Protein AF-A0A9E2MLN5-F1 (afdb_monomer)

Nearest PDB structures (foldseek):
  7xcn-assembly1_D  TM=9.519E-01  e=4.012E-27  Methanosarcina barkeri MS
  7xcl-assembly1_F  TM=9.484E-01  e=4.520E-27  Methanosarcina barkeri MS
  7xcm-assembly1_C  TM=9.491E-01  e=8.638E-25  Methanosarcina barkeri MS
  2qne-assembly1_B  TM=9.546E-01  e=1.194E-23  Desulfitobacterium hafniense Y51
  4yyc-assembly1_A-2  TM=9.464E-01  e=1.015E-20  Sinorhizobium meliloti 1021

Radius of gyration: 19.26 Å; Cα contacts (8 Å, |Δi|>4): 620; chains: 1; bounding box: 56×48×47 Å

Solvent-accessible surface area (backbone atoms only — not comparable to full-atom values): 15613 Å² total; per-residue (Å²): 134,83,90,78,84,74,83,69,52,73,68,54,52,49,49,37,52,53,50,11,40,42,36,29,52,53,89,27,31,35,41,64,26,63,69,57,47,47,50,42,39,76,69,67,27,52,71,42,76,92,77,30,31,37,27,41,49,57,71,52,41,50,59,26,55,72,36,48,51,77,60,54,59,31,11,26,75,88,69,47,80,62,40,60,54,39,90,93,58,83,83,37,53,58,65,68,58,36,54,56,38,74,39,87,88,76,72,42,79,42,74,22,36,62,72,53,42,55,49,52,44,47,52,43,63,72,35,86,76,33,48,29,38,38,42,33,42,37,39,68,88,48,62,76,95,48,39,67,55,51,40,49,51,50,46,66,72,65,36,55,53,20,34,46,38,74,54,87,37,71,83,46,43,61,59,46,53,51,53,50,10,63,74,52,74,30,60,68,45,21,39,77,47,20,41,45,36,32,38,36,45,54,46,63,68,49,26,32,42,47,43,34,43,48,46,39,34,52,28,19,65,53,35,31,33,37,26,32,37,30,53,28,29,21,66,76,37,28,46,66,46,65,68,52,21,50,20,50,36,48,29,44,41,48,52,51,49,24,52,19,22,65,55,25,68,54,28,46,62,42,92,51,61,64,45,29,38,52,37,88,86,78,75,41,73,48,73,84,36,68,68,14,53,57,53,59,55,70,116

Foldseek 3Di:
DDDADDPDDPVLLVVLLVLLLVVCQPPRFAEAAPVLVVLQVVLPWDADPVRNGTRHHPVLLVVLVVLADQKDFAAFLVLHGQAIDHDPGDADEAAEAAQWDQDPVVRDIDGDAPVNLLVRLQVLQPDPRHSEYELHYFHPPDPPLCRQVVSLVSNLVRHRHAYEYEQDFPSVLVVSLVVQQVSLVHLVSCLVHPSYEYEQEADAQRYQDNRSLVSLLVCLVSLHEYEYAYAAADPPRFPVDLSRSLSSLSSRQSSSSSSNSSSPGNRHYHSHYQYFYAPPVPRDTPSPDPSSVVSRSSD

Mean predicted aligned error: 3.33 Å

Sequence (299 aa):
MQPQLKLLTPEIITRIIDEAFQLLAKPGIKVQLKEARELLADAGAQVDESREIVYIPEDIARRALDTVPRDFYLYDKNGKPTVHYGGDSVHFNPGSSGVNILDPDTLQHRPATTPDLVKVIKIADSLPQYDAQSTAVVCSEIPKEIGDLYRLYLVLLYSNKPVVTGAFSTRTTGPMIDMLAIFAGGREALAKKPTAVFDVCPSPPLIWSHFGSQSLIDLARAAIPAEIVSMPLAGVAAPVTLLGSVVQHAAECISGMTIHQLAKAGSPIVWGGAPAIMDMRQGTTPMGAIETAMIDATY

Structure (mmCIF, N/CA/C/O backbone):
data_AF-A0A9E2MLN5-F1
#
_entry.id   AF-A0A9E2MLN5-F1
#
loop_
_atom_site.group_PDB
_atom_site.id
_atom_site.type_symbol
_atom_site.label_atom_id
_atom_site.label_alt_id
_atom_site.label_comp_id
_atom_site.label_asym_id
_atom_site.label_entity_id
_atom_site.label_seq_id
_atom_site.pdbx_PDB_ins_code
_atom_site.Cartn_x
_atom_site.Cartn_y
_atom_site.Cartn_z
_atom_site.occupancy
_atom_site.B_iso_or_equiv
_atom_site.auth_seq_id
_atom_site.auth_comp_id
_atom_site.auth_asym_id
_atom_site.auth_atom_id
_atom_site.pdbx_PDB_model_num
ATOM 1 N N . MET A 1 1 ? 4.790 -27.410 9.018 1.00 66.94 1 MET A N 1
ATOM 2 C CA . MET A 1 1 ? 4.708 -26.271 9.950 1.00 66.94 1 MET A CA 1
ATOM 3 C C . MET A 1 1 ? 5.962 -25.445 9.737 1.00 66.94 1 MET A C 1
ATOM 5 O O . MET A 1 1 ? 7.043 -25.954 10.012 1.00 66.94 1 MET A O 1
ATOM 9 N N . GLN A 1 2 ? 5.839 -24.264 9.132 1.00 79.31 2 GLN A N 1
ATOM 10 C CA . GLN A 1 2 ? 6.964 -23.334 9.043 1.00 79.31 2 GLN A CA 1
ATOM 11 C C . GLN A 1 2 ? 7.145 -22.670 10.419 1.00 79.31 2 GLN A C 1
ATOM 13 O O . GLN A 1 2 ? 6.144 -22.315 11.045 1.00 79.31 2 GLN A O 1
ATOM 18 N N . PRO A 1 3 ? 8.373 -22.564 10.950 1.00 84.31 3 PRO A N 1
ATOM 19 C CA . PRO A 1 3 ? 8.603 -21.866 12.208 1.00 84.31 3 PRO A CA 1
ATOM 20 C C . PRO A 1 3 ? 8.291 -20.373 12.039 1.00 84.31 3 PRO A C 1
ATOM 22 O O . PRO A 1 3 ? 8.728 -19.759 11.071 1.00 84.31 3 PRO A O 1
ATOM 25 N N . GLN A 1 4 ? 7.557 -19.795 12.990 1.00 85.00 4 GLN A N 1
ATOM 26 C CA . GLN A 1 4 ? 7.235 -18.366 13.019 1.00 85.00 4 GLN A CA 1
ATOM 27 C C . GLN A 1 4 ? 7.997 -17.685 14.157 1.00 85.00 4 GLN A C 1
ATOM 29 O O . GLN A 1 4 ? 8.004 -18.182 15.287 1.00 85.00 4 GLN A O 1
ATOM 34 N N . LEU A 1 5 ? 8.603 -16.532 13.874 1.00 88.25 5 LEU A N 1
ATOM 35 C CA . LEU A 1 5 ? 9.109 -15.629 14.903 1.00 88.25 5 LEU A CA 1
ATOM 36 C C . LEU A 1 5 ? 7.934 -14.797 15.427 1.00 88.25 5 LEU A C 1
ATOM 38 O O . LEU A 1 5 ? 7.296 -14.090 14.658 1.00 88.25 5 LEU A O 1
ATOM 42 N N . LYS A 1 6 ? 7.645 -14.880 16.728 1.00 90.00 6 LYS A N 1
ATOM 43 C CA . LYS A 1 6 ? 6.595 -14.081 17.374 1.00 90.00 6 LYS A CA 1
ATOM 44 C C . LYS A 1 6 ? 7.213 -13.229 18.467 1.00 90.00 6 LYS A C 1
ATOM 46 O O . LYS A 1 6 ? 7.685 -13.767 19.466 1.00 90.00 6 LYS A O 1
ATOM 51 N N . LEU A 1 7 ? 7.219 -11.915 18.263 1.00 91.88 7 LEU A N 1
ATOM 52 C CA . LEU A 1 7 ? 7.707 -10.959 19.261 1.00 91.88 7 LEU A CA 1
ATOM 53 C C . LEU A 1 7 ? 6.607 -10.519 20.232 1.00 91.88 7 LEU A C 1
ATOM 55 O O . LEU A 1 7 ? 6.899 -10.150 21.367 1.00 91.88 7 LEU A O 1
ATOM 59 N N . LEU A 1 8 ? 5.347 -10.562 19.793 1.00 94.69 8 LEU A N 1
ATOM 60 C CA . LEU A 1 8 ? 4.196 -10.110 20.568 1.00 94.69 8 LEU A CA 1
ATOM 61 C C . LEU A 1 8 ? 3.429 -11.289 21.166 1.00 94.69 8 LEU A C 1
ATOM 63 O O . LEU A 1 8 ? 3.238 -12.322 20.520 1.00 94.69 8 LEU A O 1
ATOM 67 N N . THR A 1 9 ? 2.948 -11.113 22.396 1.00 95.56 9 THR A N 1
ATOM 68 C CA . THR A 1 9 ? 1.995 -12.046 23.002 1.00 95.56 9 THR A CA 1
ATOM 69 C C . THR A 1 9 ? 0.573 -11.751 22.503 1.00 95.56 9 THR A C 1
ATOM 71 O O . THR A 1 9 ? 0.295 -10.621 22.084 1.00 95.56 9 THR A O 1
ATOM 74 N N . PRO A 1 10 ? -0.358 -12.721 22.563 1.00 95.81 10 PRO A N 1
ATOM 75 C CA . PRO A 1 10 ? -1.757 -12.496 22.185 1.00 95.81 10 PRO A CA 1
ATOM 76 C C . PRO A 1 10 ? -2.421 -11.319 22.920 1.00 95.81 10 PRO A C 1
ATOM 78 O O . PRO A 1 10 ? -3.236 -10.598 22.342 1.00 95.81 10 PRO A O 1
ATOM 81 N N . GLU A 1 11 ? -2.047 -11.084 24.179 1.00 97.69 11 GLU A N 1
ATOM 82 C CA . GLU A 1 11 ? -2.563 -9.979 24.992 1.00 97.69 11 GLU A CA 1
ATOM 83 C C . GLU A 1 11 ? -2.082 -8.623 24.461 1.00 97.69 11 GLU A C 1
ATOM 85 O O . GLU A 1 11 ? -2.859 -7.670 24.407 1.00 97.69 11 GLU A O 1
ATOM 90 N N . ILE A 1 12 ? -0.818 -8.538 24.024 1.00 96.69 12 ILE A N 1
ATOM 91 C CA . ILE A 1 12 ? -0.272 -7.318 23.414 1.00 96.69 12 ILE A CA 1
ATOM 92 C C . ILE A 1 12 ? -0.938 -7.055 22.063 1.00 96.69 12 ILE A C 1
ATOM 94 O O . ILE A 1 12 ? -1.302 -5.915 21.794 1.00 96.69 12 ILE A O 1
ATOM 98 N N . ILE A 1 13 ? -1.154 -8.090 21.244 1.00 96.94 13 ILE A N 1
ATOM 99 C CA . ILE A 1 13 ? -1.860 -7.956 19.960 1.00 96.94 13 ILE A CA 1
ATOM 100 C C . ILE A 1 13 ? -3.273 -7.409 20.186 1.00 96.94 13 ILE A C 1
ATOM 102 O O . ILE A 1 13 ? -3.660 -6.432 19.554 1.00 96.94 13 ILE A O 1
ATOM 106 N N . THR A 1 14 ? -4.018 -7.991 21.130 1.00 97.75 14 THR A N 1
ATOM 107 C CA . THR A 1 14 ? -5.376 -7.531 21.470 1.00 97.75 14 THR A CA 1
ATOM 108 C C . THR A 1 14 ? -5.361 -6.061 21.877 1.00 97.75 14 THR A C 1
ATOM 110 O O . THR A 1 14 ? -6.102 -5.254 21.324 1.00 97.75 14 THR A O 1
ATOM 113 N N . ARG A 1 15 ? -4.432 -5.686 22.763 1.00 98.06 15 ARG A N 1
ATOM 114 C CA . ARG A 1 15 ? -4.275 -4.303 23.210 1.00 98.06 15 ARG A CA 1
ATOM 115 C C . ARG A 1 15 ? -3.935 -3.342 22.066 1.00 98.06 15 ARG A C 1
ATOM 117 O O . ARG A 1 15 ? -4.481 -2.247 22.033 1.00 98.06 15 ARG A O 1
ATOM 124 N N . ILE A 1 16 ? -3.052 -3.732 21.144 1.00 97.75 16 ILE A N 1
ATOM 125 C CA . ILE A 1 16 ? -2.693 -2.910 19.978 1.00 97.75 16 ILE A CA 1
ATOM 126 C C . ILE A 1 16 ? -3.928 -2.624 19.126 1.00 97.75 16 ILE A C 1
ATOM 128 O O . ILE A 1 16 ? -4.159 -1.479 18.744 1.00 97.75 16 ILE A O 1
ATOM 132 N N . ILE A 1 17 ? -4.721 -3.657 18.841 1.00 98.00 17 ILE A N 1
ATOM 133 C CA . ILE A 1 17 ? -5.925 -3.536 18.017 1.00 98.00 17 ILE A CA 1
ATOM 134 C C . ILE A 1 17 ? -6.992 -2.689 18.724 1.00 98.00 17 ILE A C 1
ATOM 136 O O . ILE A 1 17 ? -7.583 -1.811 18.097 1.00 98.00 17 ILE A O 1
ATOM 140 N N . ASP A 1 18 ? -7.195 -2.884 20.028 1.00 98.38 18 ASP A N 1
ATOM 141 C CA . ASP A 1 18 ? -8.129 -2.075 20.818 1.00 98.38 18 ASP A CA 1
ATOM 142 C C . ASP A 1 18 ? -7.705 -0.596 20.850 1.00 98.38 18 ASP A C 1
ATOM 144 O O . ASP A 1 18 ? -8.531 0.299 20.662 1.00 98.38 18 ASP A O 1
ATOM 148 N N . GLU A 1 19 ? -6.412 -0.314 21.044 1.00 98.50 19 GLU A N 1
ATOM 149 C CA . GLU A 1 19 ? -5.875 1.051 20.997 1.00 98.50 19 GLU A CA 1
ATOM 150 C C . GLU A 1 19 ? -5.970 1.654 19.582 1.00 98.50 19 GLU A C 1
ATOM 152 O O . GLU A 1 19 ? -6.256 2.844 19.441 1.00 98.50 19 GLU A O 1
ATOM 157 N N . ALA A 1 20 ? -5.818 0.850 18.524 1.00 98.50 20 ALA A N 1
ATOM 158 C CA . ALA A 1 20 ? -6.017 1.300 17.149 1.00 98.50 20 ALA A CA 1
ATOM 159 C C . ALA A 1 20 ? -7.471 1.734 16.902 1.00 98.50 20 ALA A C 1
ATOM 161 O O . ALA A 1 20 ? -7.700 2.820 16.367 1.00 98.50 20 ALA A O 1
ATOM 162 N N . PHE A 1 21 ? -8.462 0.957 17.357 1.00 98.69 21 PHE A N 1
ATOM 163 C CA . PHE A 1 21 ? -9.870 1.368 17.299 1.00 98.69 21 PHE A CA 1
ATOM 164 C C . PHE A 1 21 ? -10.147 2.618 18.139 1.00 98.69 21 PHE A C 1
ATOM 166 O O . PHE A 1 21 ? -10.904 3.492 17.709 1.00 98.69 21 PHE A O 1
ATOM 173 N N . GLN A 1 22 ? -9.492 2.764 19.295 1.00 98.50 22 GLN A N 1
ATOM 174 C CA . GLN A 1 22 ? -9.578 3.998 20.075 1.00 98.50 22 GLN A CA 1
ATOM 175 C C . GLN A 1 22 ? -9.051 5.198 19.288 1.00 98.50 22 GLN A C 1
ATOM 177 O O . GLN A 1 22 ? -9.723 6.224 19.294 1.00 98.50 22 GLN A O 1
ATOM 182 N N . LEU A 1 23 ? -7.931 5.079 18.560 1.00 98.50 23 LEU A N 1
ATOM 183 C CA . LEU A 1 23 ? -7.431 6.157 17.695 1.00 98.50 23 LEU A CA 1
ATOM 184 C C . LEU A 1 23 ? -8.430 6.525 16.592 1.00 98.50 23 LEU A C 1
ATOM 186 O O . LEU A 1 23 ? -8.626 7.713 16.328 1.00 98.50 23 LEU A O 1
ATOM 190 N N . LEU A 1 24 ? -9.094 5.533 15.990 1.00 98.69 24 LEU A N 1
ATOM 191 C CA . LEU A 1 24 ? -10.130 5.752 14.975 1.00 98.69 24 LEU A CA 1
ATOM 192 C C . LEU A 1 24 ? -11.373 6.459 15.526 1.00 98.69 24 LEU A C 1
ATOM 194 O O . LEU A 1 24 ? -11.978 7.269 14.822 1.00 98.69 24 LEU A O 1
ATOM 198 N N . ALA A 1 25 ? -11.737 6.197 16.780 1.00 98.06 25 ALA A N 1
ATOM 199 C CA . ALA A 1 25 ? -12.825 6.893 17.460 1.00 98.06 25 ALA A CA 1
ATOM 200 C C . ALA A 1 25 ? -12.395 8.271 17.994 1.00 98.06 25 ALA A C 1
ATOM 202 O O . ALA A 1 25 ? -13.200 9.202 18.035 1.00 98.06 25 ALA A O 1
ATOM 203 N N . LYS A 1 26 ? -11.136 8.411 18.432 1.00 96.50 26 LYS A N 1
ATOM 204 C CA . LYS A 1 26 ? -10.534 9.636 18.967 1.00 96.50 26 LYS A CA 1
ATOM 205 C C . LYS A 1 26 ? -8.994 9.522 18.974 1.00 96.50 26 LYS A C 1
ATOM 207 O O . LYS A 1 26 ? -8.444 8.758 19.761 1.00 96.50 26 LYS A O 1
ATOM 212 N N . PRO A 1 27 ? -8.267 10.341 18.197 1.00 97.25 27 PRO A N 1
ATOM 213 C CA . PRO A 1 27 ? -8.699 11.617 17.625 1.00 97.25 27 PRO A CA 1
ATOM 214 C C . PRO A 1 27 ? -9.485 11.519 16.311 1.00 97.25 27 PRO A C 1
ATOM 216 O O . PRO A 1 27 ? -9.920 12.560 15.825 1.00 97.25 27 PRO A O 1
ATOM 219 N N . GLY A 1 28 ? -9.677 10.321 15.757 1.00 98.38 28 GLY A N 1
ATOM 220 C CA . GLY A 1 28 ? -10.187 10.135 14.404 1.00 98.38 28 GLY A CA 1
ATOM 221 C C . GLY A 1 28 ? -9.079 10.216 13.358 1.00 98.38 28 GLY A C 1
ATOM 222 O O . GLY A 1 28 ? -7.902 10.408 13.670 1.00 98.38 28 GLY A O 1
ATOM 223 N N . ILE A 1 29 ? -9.474 10.079 12.099 1.00 98.56 29 ILE A N 1
ATOM 224 C CA . ILE A 1 29 ? -8.580 10.150 10.941 1.00 98.56 29 ILE A CA 1
ATOM 225 C C . ILE A 1 29 ? -8.940 11.357 10.083 1.00 98.56 29 ILE A C 1
ATOM 227 O O . ILE A 1 29 ? -10.110 11.727 9.978 1.00 98.56 29 ILE A O 1
ATOM 231 N N . LYS A 1 30 ? -7.957 11.969 9.426 1.00 98.75 30 LYS A N 1
ATOM 232 C CA . LYS A 1 30 ? -8.237 12.994 8.419 1.00 98.75 30 LYS A CA 1
ATOM 233 C C . LYS A 1 30 ? -8.495 12.322 7.073 1.00 98.75 30 LYS A C 1
ATOM 235 O O . LYS A 1 30 ? -7.646 11.579 6.600 1.00 98.75 30 LYS A O 1
ATOM 240 N N . VAL A 1 31 ? -9.614 12.619 6.422 1.00 98.75 31 VAL A N 1
ATOM 241 C CA . VAL A 1 31 ? -9.975 12.073 5.103 1.00 98.75 31 VAL A CA 1
ATOM 242 C C . VAL A 1 31 ? -10.265 13.236 4.171 1.00 98.75 31 VAL A C 1
ATOM 244 O O . VAL A 1 31 ? -11.299 13.880 4.291 1.00 98.75 31 VAL A O 1
ATOM 247 N N . GLN A 1 32 ? -9.356 13.535 3.245 1.00 98.50 32 GLN A N 1
ATOM 248 C CA . GLN A 1 32 ? -9.454 14.728 2.390 1.00 98.50 32 GLN A CA 1
ATOM 249 C C . GLN A 1 32 ? -10.470 14.579 1.246 1.00 98.50 32 GLN A C 1
ATOM 251 O O . GLN A 1 32 ? -10.996 15.574 0.751 1.00 98.50 32 GLN A O 1
ATOM 256 N N . LEU A 1 33 ? -10.759 13.350 0.811 1.00 98.44 33 LEU A N 1
ATOM 257 C CA . LEU A 1 33 ? -11.736 13.107 -0.248 1.00 98.44 33 LEU A CA 1
ATOM 258 C C . LEU A 1 33 ? -13.161 13.123 0.315 1.00 98.44 33 LEU A C 1
ATOM 260 O O . LEU A 1 33 ? -13.496 12.307 1.171 1.00 98.44 33 LEU A O 1
ATOM 264 N N . LYS A 1 34 ? -14.017 13.997 -0.225 1.00 98.56 34 LYS A N 1
ATOM 265 C CA . LYS A 1 34 ? -15.423 14.110 0.190 1.00 98.56 34 LYS A CA 1
ATOM 266 C C . LYS A 1 34 ? -16.197 12.800 0.026 1.00 98.56 34 LYS A C 1
ATOM 268 O O . LYS A 1 34 ? -16.866 12.387 0.958 1.00 98.56 34 LYS A O 1
ATOM 273 N N . GLU A 1 35 ? -16.045 12.119 -1.108 1.00 98.56 35 GLU A N 1
ATOM 274 C CA . GLU A 1 35 ? -16.725 10.841 -1.368 1.00 98.56 35 GLU A CA 1
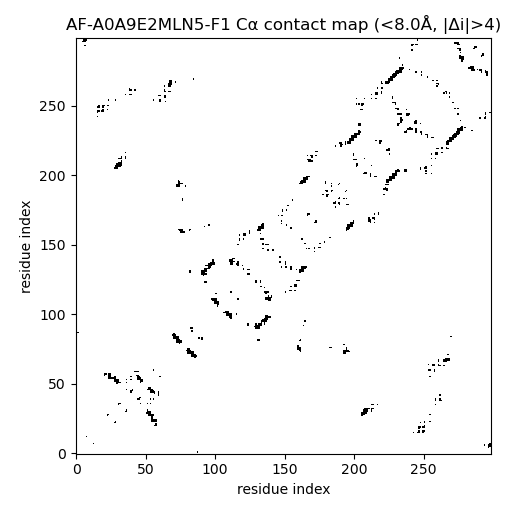ATOM 275 C C . GLU A 1 35 ? -16.379 9.772 -0.316 1.00 98.56 35 GLU A C 1
ATOM 277 O O . GLU A 1 35 ? -17.252 9.049 0.153 1.00 98.56 35 GLU A O 1
ATOM 282 N N . ALA A 1 36 ? -15.118 9.699 0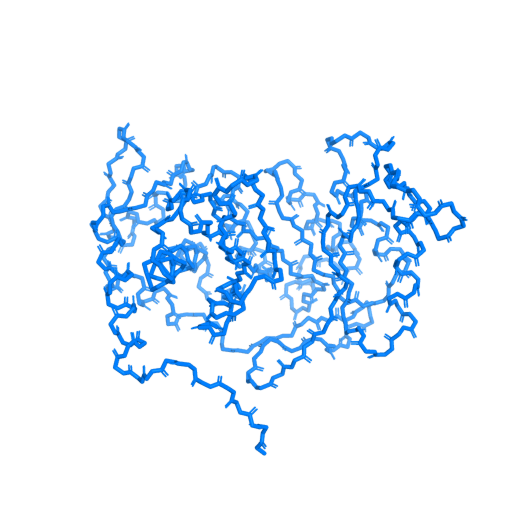.123 1.00 98.75 36 ALA A N 1
ATOM 283 C CA . ALA A 1 36 ? -14.725 8.772 1.183 1.00 98.75 36 ALA A CA 1
ATOM 284 C C . ALA A 1 36 ? -15.361 9.136 2.536 1.00 98.75 36 ALA A C 1
ATOM 286 O O . ALA A 1 36 ? -15.744 8.244 3.293 1.00 98.75 36 ALA A O 1
ATOM 287 N N . ARG A 1 37 ? -15.512 10.435 2.833 1.00 98.81 37 ARG A N 1
ATOM 288 C CA . ARG A 1 37 ? -16.244 10.896 4.023 1.00 98.81 37 ARG A CA 1
ATOM 289 C C . ARG A 1 37 ? -17.729 10.549 3.946 1.00 98.81 37 ARG A C 1
ATOM 291 O O . ARG A 1 37 ? -18.279 10.119 4.951 1.00 98.81 37 ARG A O 1
ATOM 298 N N . GLU A 1 38 ? -18.347 10.679 2.774 1.00 98.81 38 GLU A N 1
ATOM 299 C CA . GLU A 1 38 ? -19.748 10.303 2.534 1.00 98.81 38 GLU A CA 1
ATOM 300 C C . GLU A 1 38 ? -19.964 8.799 2.747 1.00 98.81 38 GLU A C 1
ATOM 302 O O . GLU A 1 38 ? -20.837 8.426 3.523 1.00 98.81 38 GLU A O 1
ATOM 307 N N . LEU A 1 39 ? -19.104 7.939 2.183 1.00 98.75 39 LEU A N 1
ATOM 308 C CA . LEU A 1 39 ? -19.161 6.486 2.412 1.00 98.75 39 LEU A CA 1
ATOM 309 C C . LEU A 1 39 ? -19.081 6.123 3.902 1.00 98.75 39 LEU A C 1
ATOM 311 O O . LEU A 1 39 ? -19.814 5.257 4.379 1.00 98.75 39 LEU A O 1
ATOM 315 N N . LEU A 1 40 ? -18.190 6.784 4.646 1.00 98.81 40 LEU A N 1
ATOM 316 C CA . LEU A 1 40 ? -18.051 6.576 6.087 1.00 98.81 40 LEU A CA 1
ATOM 317 C C . LEU A 1 40 ? -19.276 7.100 6.856 1.00 98.81 40 LEU A C 1
ATOM 319 O O . LEU A 1 40 ? -19.759 6.418 7.760 1.00 98.81 40 LEU A O 1
ATOM 323 N N . ALA A 1 41 ? -19.798 8.275 6.497 1.00 98.75 41 ALA A N 1
ATOM 324 C CA . ALA A 1 41 ? -20.989 8.861 7.112 1.00 98.75 41 ALA A CA 1
ATOM 325 C C . ALA A 1 41 ? -22.239 7.997 6.892 1.00 98.75 41 ALA A C 1
ATOM 327 O O . ALA A 1 41 ? -22.976 7.737 7.843 1.00 98.75 41 ALA A O 1
ATOM 328 N N . ASP A 1 42 ? -22.433 7.486 5.674 1.00 98.69 42 ASP A N 1
ATOM 329 C CA . ASP A 1 42 ? -23.537 6.589 5.314 1.00 98.69 42 ASP A CA 1
ATOM 330 C C . ASP A 1 42 ? -23.478 5.265 6.092 1.00 98.69 42 ASP A C 1
ATOM 332 O O . ASP A 1 42 ? -24.511 4.677 6.417 1.00 98.69 42 ASP A O 1
ATOM 336 N N . ALA A 1 43 ? -22.273 4.814 6.456 1.00 98.44 43 ALA A N 1
ATOM 337 C CA . ALA A 1 43 ? -22.071 3.662 7.331 1.00 98.44 43 ALA A CA 1
ATOM 338 C C . ALA A 1 43 ? -22.338 3.962 8.822 1.00 98.44 43 ALA A C 1
ATOM 340 O O . ALA A 1 43 ? -22.420 3.029 9.627 1.00 98.44 43 ALA A O 1
ATOM 341 N N . GLY A 1 44 ? -22.493 5.240 9.190 1.00 98.19 44 GLY A N 1
ATOM 342 C CA . GLY A 1 44 ? -22.777 5.719 10.546 1.00 98.19 44 GLY A CA 1
ATOM 343 C C . GLY A 1 44 ? -21.606 6.413 11.253 1.00 98.19 44 GLY A C 1
ATOM 344 O O . GLY A 1 44 ? -21.697 6.663 12.456 1.00 98.19 44 GLY A O 1
ATOM 345 N N . ALA A 1 45 ? -20.499 6.702 10.561 1.00 98.56 45 ALA A N 1
ATOM 346 C CA . ALA A 1 45 ? -19.371 7.420 11.149 1.00 98.56 45 ALA A CA 1
ATOM 347 C C . ALA A 1 45 ? -19.700 8.908 11.340 1.00 98.56 45 ALA A C 1
ATOM 349 O O . ALA A 1 45 ? -20.410 9.520 10.541 1.00 98.56 45 ALA A O 1
ATOM 350 N N . GLN A 1 46 ? -19.141 9.523 12.381 1.00 98.56 46 GLN A N 1
ATOM 351 C CA . GLN A 1 46 ? -19.289 10.962 12.583 1.00 98.56 46 GLN A CA 1
ATOM 352 C C . GLN A 1 46 ? -18.229 11.711 11.769 1.00 98.56 46 GLN A C 1
ATOM 354 O O . GLN A 1 46 ? -17.044 11.389 11.847 1.00 98.56 46 GLN A O 1
ATOM 359 N N . VAL A 1 47 ? -18.639 12.758 11.051 1.00 98.62 47 VAL A N 1
ATOM 360 C CA . VAL A 1 47 ? -17.739 13.585 10.237 1.00 98.62 47 VAL A CA 1
ATOM 361 C C . VAL A 1 47 ? -17.724 15.030 10.735 1.00 98.62 47 VAL A C 1
ATOM 363 O O . VAL A 1 47 ? -18.763 15.676 10.856 1.00 98.62 47 VAL A O 1
ATOM 366 N N . ASP A 1 48 ? -16.529 15.551 11.002 1.00 98.44 48 ASP A N 1
ATOM 367 C CA . ASP A 1 48 ? -16.256 16.981 11.139 1.00 98.44 48 ASP A CA 1
ATOM 368 C C . ASP A 1 48 ? -15.774 17.519 9.787 1.00 98.44 48 ASP A C 1
ATOM 370 O O . ASP A 1 48 ? -14.583 17.490 9.467 1.00 98.44 48 ASP A O 1
ATOM 374 N N . GLU A 1 49 ? -16.716 18.009 8.979 1.00 97.94 49 GLU A N 1
ATOM 375 C CA . GLU A 1 49 ? -16.434 18.530 7.634 1.00 97.94 49 GLU A CA 1
ATOM 376 C C . GLU A 1 49 ? -15.491 19.737 7.642 1.00 97.94 49 GLU A C 1
ATOM 378 O O . GLU A 1 49 ? -14.738 19.936 6.693 1.00 97.94 49 GLU A O 1
ATOM 383 N N . SER A 1 50 ? -15.484 20.535 8.715 1.00 97.81 50 SER A N 1
ATOM 384 C CA . SER A 1 50 ? -14.640 21.734 8.789 1.00 97.81 50 SER A CA 1
ATOM 385 C C . SER A 1 50 ? -13.152 21.394 8.880 1.00 97.81 50 SER A C 1
ATOM 387 O O . SER A 1 50 ? -12.303 22.132 8.378 1.00 97.81 50 SER A O 1
ATOM 389 N N . ARG A 1 51 ? -12.837 20.260 9.514 1.00 98.00 51 ARG A N 1
ATOM 390 C CA . ARG A 1 51 ? -11.469 19.759 9.707 1.00 98.00 51 ARG A CA 1
ATOM 391 C C . ARG A 1 51 ? -11.138 18.575 8.804 1.00 98.00 51 ARG A C 1
ATOM 393 O O . ARG A 1 51 ? -9.976 18.161 8.767 1.00 98.00 51 ARG A O 1
ATOM 400 N N . GLU A 1 52 ? -12.137 18.072 8.083 1.00 98.62 52 GLU A N 1
ATOM 401 C CA . GLU A 1 52 ? -12.090 16.848 7.282 1.00 98.62 52 GLU A CA 1
ATOM 402 C C . GLU A 1 52 ? -11.725 15.620 8.129 1.00 98.62 52 GLU A C 1
ATOM 404 O O . GLU A 1 52 ? -11.004 14.735 7.672 1.00 98.62 52 GLU A O 1
ATOM 409 N N . ILE A 1 53 ? -12.175 15.588 9.387 1.00 98.81 53 ILE A N 1
ATOM 410 C CA . ILE A 1 53 ? -11.898 14.489 10.318 1.00 98.81 53 ILE A CA 1
ATOM 411 C C . ILE A 1 53 ? -13.105 13.562 10.371 1.00 98.81 53 ILE A C 1
ATOM 413 O O . ILE A 1 53 ? -14.234 14.018 10.536 1.00 98.81 53 ILE A O 1
ATOM 417 N N . VAL A 1 54 ? -12.853 12.261 10.274 1.00 98.81 54 VAL A N 1
ATOM 418 C CA . VAL A 1 54 ? -13.853 11.214 10.461 1.00 98.81 54 VAL A CA 1
ATOM 419 C C . VAL A 1 54 ? -13.518 10.426 11.720 1.00 98.81 54 VAL A C 1
ATOM 421 O O . VAL A 1 54 ? -12.389 9.967 11.900 1.00 98.81 54 VAL A O 1
ATOM 424 N N . TYR A 1 55 ? -14.514 10.263 12.580 1.00 98.81 55 TYR A N 1
ATOM 425 C CA . TYR A 1 55 ? -14.457 9.409 13.758 1.00 98.81 55 TYR A CA 1
ATOM 426 C C . TYR A 1 55 ? -15.168 8.110 13.399 1.00 98.81 55 TYR A C 1
ATOM 428 O O . TYR A 1 55 ? -16.377 8.124 13.155 1.00 98.81 55 TYR A O 1
ATOM 436 N N . ILE A 1 56 ? -14.418 7.011 13.311 1.00 98.75 56 ILE A N 1
ATOM 437 C CA . ILE A 1 56 ? -14.930 5.710 12.874 1.00 98.75 56 ILE A CA 1
ATOM 438 C C . ILE A 1 56 ? -15.199 4.843 14.112 1.00 98.75 56 ILE A C 1
ATOM 440 O O . ILE A 1 56 ? -14.246 4.393 14.752 1.00 98.75 56 ILE A O 1
ATOM 444 N N . PRO A 1 57 ? -16.475 4.592 14.457 1.00 98.38 57 PRO A N 1
ATOM 445 C CA . PRO A 1 57 ? -16.860 3.573 15.421 1.00 98.38 57 PRO A CA 1
ATOM 446 C C . PRO A 1 57 ? -16.264 2.197 15.110 1.00 98.38 57 PRO A C 1
ATOM 448 O O . PRO A 1 57 ? -16.221 1.756 13.960 1.00 98.38 57 PRO A O 1
ATOM 451 N N . GLU A 1 58 ? -15.856 1.489 16.159 1.00 98.50 58 GLU A N 1
ATOM 452 C CA . GLU A 1 58 ? -15.279 0.147 16.058 1.00 98.50 58 GLU A CA 1
ATOM 453 C C . GLU A 1 58 ? -16.208 -0.845 15.340 1.00 98.50 58 GLU A C 1
ATOM 455 O O . GLU A 1 58 ? -15.746 -1.638 14.523 1.00 98.50 58 GLU A O 1
ATOM 460 N N . ASP A 1 59 ? -17.521 -0.784 15.577 1.00 98.44 59 ASP A N 1
ATOM 461 C CA . ASP A 1 59 ? -18.495 -1.677 14.941 1.00 98.44 59 ASP A CA 1
ATOM 462 C C . ASP A 1 59 ? -18.594 -1.468 13.420 1.00 98.44 59 ASP A C 1
ATOM 464 O O . ASP A 1 59 ? -18.842 -2.422 12.679 1.00 98.44 59 ASP A O 1
ATOM 468 N N . ILE A 1 60 ? -18.383 -0.239 12.936 1.00 98.38 60 ILE A N 1
ATOM 469 C CA . ILE A 1 60 ? -18.355 0.071 11.501 1.00 98.38 60 ILE A CA 1
ATOM 470 C C . ILE A 1 60 ? -17.100 -0.530 10.880 1.00 98.38 60 ILE A C 1
ATOM 472 O O . ILE A 1 60 ? -17.190 -1.253 9.887 1.00 98.38 60 ILE A O 1
ATOM 476 N N . ALA A 1 61 ? -15.943 -0.275 11.493 1.00 98.56 61 ALA A N 1
ATOM 477 C CA . ALA A 1 61 ? -14.676 -0.807 11.016 1.00 98.56 61 ALA A CA 1
ATOM 478 C C . ALA A 1 61 ? -14.672 -2.345 11.025 1.00 98.56 61 ALA A C 1
ATOM 480 O O . ALA A 1 61 ? -14.311 -2.959 10.025 1.00 98.56 61 ALA A O 1
ATOM 481 N N . ARG A 1 62 ? -15.156 -2.991 12.096 1.00 98.56 62 ARG A N 1
ATOM 482 C CA . ARG A 1 62 ? -15.271 -4.459 12.171 1.00 98.56 62 ARG A CA 1
ATOM 483 C C . ARG A 1 62 ? -16.189 -5.029 11.092 1.00 98.56 62 ARG A C 1
ATOM 485 O O . ARG A 1 62 ? -15.773 -5.942 10.389 1.00 98.56 62 ARG A O 1
ATOM 492 N N . ARG A 1 63 ? -17.382 -4.453 10.891 1.00 98.50 63 ARG A N 1
ATOM 493 C CA . ARG A 1 63 ? -18.297 -4.891 9.819 1.00 98.50 63 ARG A CA 1
ATOM 494 C C . ARG A 1 63 ? -17.672 -4.766 8.434 1.00 98.50 63 ARG A C 1
ATOM 496 O O . ARG A 1 63 ? -17.880 -5.640 7.601 1.00 98.50 63 ARG A O 1
ATOM 503 N N . ALA A 1 64 ? -16.911 -3.702 8.185 1.00 98.62 64 ALA A N 1
ATOM 504 C CA . ALA A 1 64 ? -16.183 -3.542 6.934 1.00 98.62 64 ALA A CA 1
ATOM 505 C C . ALA A 1 64 ? -15.090 -4.618 6.789 1.00 98.62 64 ALA A C 1
ATOM 507 O O . ALA A 1 64 ? -15.035 -5.303 5.767 1.00 98.62 64 ALA A O 1
ATOM 508 N N . LEU A 1 65 ? -14.277 -4.827 7.830 1.00 98.38 65 LEU A N 1
ATOM 509 C CA . LEU A 1 65 ? -13.220 -5.844 7.864 1.00 98.38 65 LEU A CA 1
ATOM 510 C C . LEU A 1 65 ? -13.749 -7.275 7.682 1.00 98.38 65 LEU A C 1
ATOM 512 O O . LEU A 1 65 ? -13.086 -8.080 7.033 1.00 98.38 65 LEU A O 1
ATOM 516 N N . ASP A 1 66 ? -14.946 -7.589 8.184 1.00 98.50 66 ASP A N 1
ATOM 517 C CA . ASP A 1 66 ? -15.579 -8.907 8.020 1.00 98.50 66 ASP A CA 1
ATOM 518 C C . ASP A 1 66 ? -15.873 -9.256 6.553 1.00 98.50 66 ASP A C 1
ATOM 520 O O . ASP A 1 66 ? -16.014 -10.429 6.206 1.00 98.50 66 ASP A O 1
ATOM 524 N N . THR A 1 67 ? -15.945 -8.251 5.675 1.00 98.62 67 THR A N 1
ATOM 525 C CA . THR A 1 67 ? -16.154 -8.463 4.236 1.00 98.62 67 THR A CA 1
ATOM 526 C C . THR A 1 67 ? -14.861 -8.716 3.465 1.00 98.62 67 THR A C 1
ATOM 528 O O . THR A 1 67 ? -14.925 -9.112 2.305 1.00 98.62 67 THR A O 1
ATOM 531 N N . VAL A 1 68 ? -13.690 -8.512 4.078 1.00 98.38 68 VAL A N 1
ATOM 532 C CA . VAL A 1 68 ? -12.395 -8.673 3.406 1.00 98.38 68 VAL A CA 1
ATOM 533 C C . VAL A 1 68 ? -12.164 -10.154 3.077 1.00 98.38 68 VAL A C 1
ATOM 535 O O . VAL A 1 68 ? -12.237 -10.998 3.978 1.00 98.38 68 VAL A O 1
ATOM 538 N N . PRO A 1 69 ? -11.857 -10.507 1.814 1.00 97.81 69 PRO A N 1
ATOM 539 C CA . PRO A 1 69 ? -11.516 -11.881 1.469 1.00 97.81 69 PRO A CA 1
ATOM 540 C C . PRO A 1 69 ? -10.227 -12.304 2.184 1.00 97.81 69 PRO A C 1
ATOM 542 O O . PRO A 1 69 ? -9.255 -11.554 2.226 1.00 97.81 69 PRO A O 1
ATOM 545 N N . ARG A 1 70 ? -10.219 -13.518 2.745 1.00 96.69 70 ARG A N 1
ATOM 546 C CA . ARG A 1 70 ? -9.060 -14.065 3.476 1.00 96.69 70 ARG A CA 1
ATOM 547 C C . ARG A 1 70 ? -7.922 -14.503 2.566 1.00 96.69 70 ARG A C 1
ATOM 549 O O . ARG A 1 70 ? -6.774 -14.471 2.994 1.00 96.69 70 ARG A O 1
ATOM 556 N N . ASP A 1 71 ? -8.258 -14.876 1.336 1.00 97.38 71 ASP A N 1
ATOM 557 C CA . ASP A 1 71 ? -7.315 -15.388 0.359 1.00 97.38 71 ASP A CA 1
ATOM 558 C C . ASP A 1 71 ? -7.702 -14.899 -1.042 1.00 97.38 71 ASP A C 1
ATOM 560 O O . ASP A 1 71 ? -8.885 -14.872 -1.404 1.00 97.38 71 ASP A O 1
ATOM 564 N N . PHE A 1 72 ? -6.711 -14.527 -1.850 1.00 98.19 72 PHE A N 1
ATOM 565 C CA . PHE A 1 72 ? -6.885 -14.268 -3.280 1.00 98.19 72 PHE A CA 1
ATOM 566 C C . PHE A 1 72 ? -5.585 -14.523 -4.054 1.00 98.19 72 PHE A C 1
ATOM 568 O O . PHE A 1 72 ? -4.519 -14.728 -3.476 1.00 98.19 72 PHE A O 1
ATOM 575 N N . TYR A 1 73 ? -5.669 -14.511 -5.386 1.00 98.50 73 TYR A N 1
ATOM 576 C CA . TYR A 1 73 ? -4.517 -14.723 -6.261 1.00 98.50 73 TYR A CA 1
ATOM 577 C C . TYR A 1 73 ? -4.303 -13.551 -7.209 1.00 98.50 73 TYR A C 1
ATOM 579 O O . TYR A 1 73 ? -5.273 -13.009 -7.742 1.00 98.50 73 TYR A O 1
ATOM 587 N N . LEU A 1 74 ? -3.036 -13.247 -7.497 1.00 98.62 74 LEU A N 1
ATOM 588 C CA . LEU A 1 74 ? -2.660 -12.569 -8.733 1.00 98.62 74 LEU A CA 1
ATOM 589 C C . LEU A 1 74 ? -2.285 -13.590 -9.802 1.00 98.62 74 LEU A C 1
ATOM 591 O O . LEU A 1 74 ? -1.694 -14.643 -9.528 1.00 98.62 74 LEU A O 1
ATOM 595 N N . TYR A 1 75 ? -2.609 -13.243 -11.038 1.00 98.56 75 TYR A N 1
ATOM 596 C CA . TYR A 1 75 ? -2.439 -14.096 -12.198 1.00 98.56 75 TYR A CA 1
ATOM 597 C C . TYR A 1 75 ? -1.337 -13.559 -13.104 1.00 98.56 75 TYR A C 1
ATOM 599 O O . TYR A 1 75 ? -1.168 -12.351 -13.264 1.00 98.56 75 TYR A O 1
ATOM 607 N N . ASP A 1 76 ? -0.590 -14.473 -13.715 1.00 97.31 76 ASP A N 1
ATOM 608 C CA . ASP A 1 76 ? 0.328 -14.123 -14.791 1.00 97.31 76 ASP A CA 1
ATOM 609 C C . ASP A 1 76 ? -0.435 -13.709 -16.066 1.00 97.31 76 ASP A C 1
ATOM 611 O O . ASP A 1 76 ? -1.659 -13.844 -16.179 1.00 97.31 76 ASP A O 1
ATOM 615 N N . LYS A 1 77 ? 0.302 -13.234 -17.070 1.00 93.75 77 LYS A N 1
ATOM 616 C CA . LYS A 1 77 ? -0.243 -12.824 -18.374 1.00 93.75 77 LYS A CA 1
ATOM 617 C C . LYS A 1 77 ? -1.021 -13.933 -19.100 1.00 93.75 77 LYS A C 1
ATOM 619 O O . LYS A 1 77 ? -1.884 -13.635 -19.922 1.00 93.75 77 LYS A O 1
ATOM 624 N N . ASN A 1 78 ? -0.732 -15.201 -18.807 1.00 94.62 78 ASN A N 1
ATOM 625 C CA . ASN A 1 78 ? -1.409 -16.357 -19.399 1.00 94.62 78 ASN A CA 1
ATOM 626 C C . ASN A 1 78 ? -2.634 -16.799 -18.577 1.00 94.62 78 ASN A C 1
ATOM 628 O O . ASN A 1 78 ? -3.300 -17.778 -18.920 1.00 94.62 78 ASN A O 1
ATOM 632 N N . GLY A 1 79 ? -2.951 -16.086 -17.493 1.00 95.75 79 GLY A N 1
ATOM 633 C CA . GLY A 1 79 ? -4.087 -16.365 -16.629 1.00 95.75 79 GLY A CA 1
ATOM 634 C C . GLY A 1 79 ? -3.874 -17.548 -15.685 1.00 95.75 79 GLY A C 1
ATOM 635 O O . GLY A 1 79 ? -4.878 -18.127 -15.242 1.00 95.75 79 GLY A O 1
ATOM 636 N N . LYS A 1 80 ? -2.617 -17.911 -15.387 1.00 97.31 80 LYS A N 1
ATOM 637 C CA . LYS A 1 80 ? -2.243 -18.882 -14.350 1.00 97.31 80 LYS A CA 1
ATOM 638 C C . LYS A 1 80 ? -2.132 -18.167 -12.993 1.00 97.31 80 LYS A C 1
ATOM 640 O O . LYS A 1 80 ? -1.513 -17.108 -12.939 1.00 97.31 80 LYS A O 1
ATOM 645 N N . PRO A 1 81 ? -2.710 -18.711 -11.906 1.00 97.69 81 PRO A N 1
ATOM 646 C CA . PRO A 1 81 ? -2.507 -18.163 -10.566 1.00 97.69 81 PRO A CA 1
ATOM 647 C C . PRO A 1 81 ? -1.038 -18.335 -10.157 1.00 97.69 81 PRO A C 1
ATOM 649 O O . PRO A 1 81 ? -0.511 -19.451 -10.213 1.00 97.69 81 PRO A O 1
ATOM 652 N N . THR A 1 82 ? -0.386 -17.237 -9.775 1.00 96.94 82 THR A N 1
ATOM 653 C CA . THR A 1 82 ? 1.072 -17.195 -9.552 1.00 96.94 82 THR A CA 1
ATOM 654 C C . THR A 1 82 ? 1.428 -16.692 -8.160 1.00 96.94 82 THR A C 1
ATOM 656 O O . THR A 1 82 ? 2.243 -17.318 -7.492 1.00 96.94 82 THR A O 1
ATOM 659 N N . VAL A 1 83 ? 0.793 -15.612 -7.701 1.00 98.25 83 VAL A N 1
ATOM 660 C CA . VAL A 1 83 ? 1.001 -15.063 -6.352 1.00 98.25 83 VAL A CA 1
ATOM 661 C C . VAL A 1 83 ? -0.254 -15.321 -5.543 1.00 98.25 83 VAL A C 1
ATOM 663 O O . VAL A 1 83 ? -1.343 -14.963 -5.988 1.00 98.25 83 VAL A O 1
ATOM 666 N N . HIS A 1 84 ? -0.107 -15.938 -4.381 1.00 98.12 84 HIS A N 1
ATOM 667 C CA . HIS A 1 84 ? -1.180 -16.199 -3.437 1.00 98.12 84 HIS A CA 1
ATOM 668 C C . HIS A 1 84 ? -1.054 -15.256 -2.240 1.00 98.12 84 HIS A C 1
ATOM 670 O O . HIS A 1 84 ? -0.095 -15.332 -1.476 1.00 98.12 84 HIS A O 1
ATOM 676 N N . TYR A 1 85 ? -2.036 -14.379 -2.063 1.00 97.25 85 TYR A N 1
ATOM 677 C CA . TYR A 1 85 ? -2.166 -13.579 -0.852 1.00 97.25 85 TYR A CA 1
ATOM 678 C C . TYR A 1 85 ? -3.060 -14.339 0.113 1.00 97.25 85 TYR A C 1
ATOM 680 O O . TYR A 1 85 ? -4.270 -14.374 -0.098 1.00 97.25 85 TYR A O 1
ATOM 688 N N . GLY A 1 86 ? -2.461 -14.960 1.130 1.00 94.50 86 GLY A N 1
ATOM 689 C CA . GLY A 1 86 ? -3.189 -15.755 2.111 1.00 94.50 86 GLY A CA 1
ATOM 690 C C . GLY A 1 86 ? -2.377 -16.902 2.721 1.00 94.50 86 GLY A C 1
ATOM 691 O O . GLY A 1 86 ? -1.357 -17.351 2.180 1.00 94.50 86 GLY A O 1
ATOM 692 N N . GLY A 1 87 ? -2.844 -17.392 3.870 1.00 92.00 87 GLY A N 1
ATOM 693 C CA . GLY A 1 87 ? -2.193 -18.457 4.638 1.00 92.00 87 GLY A CA 1
ATOM 694 C C . GLY A 1 87 ? -0.723 -18.169 4.978 1.00 92.00 87 GLY A C 1
ATOM 695 O O . GLY A 1 87 ? -0.367 -17.053 5.335 1.00 92.00 87 GLY A O 1
ATOM 696 N N . ASP A 1 88 ? 0.131 -19.190 4.849 1.00 91.75 88 ASP A N 1
ATOM 697 C CA . ASP A 1 88 ? 1.585 -19.110 5.095 1.00 91.75 88 ASP A CA 1
ATOM 698 C C . ASP A 1 88 ? 2.393 -18.862 3.795 1.00 91.75 88 ASP A C 1
ATOM 700 O O . ASP A 1 88 ? 3.554 -19.266 3.681 1.00 91.75 88 ASP A O 1
ATOM 704 N N . SER A 1 89 ? 1.765 -18.298 2.756 1.00 94.25 89 SER A N 1
ATOM 705 C CA . SER A 1 89 ? 2.420 -18.088 1.454 1.00 94.25 89 SER A CA 1
ATOM 706 C C . SER A 1 89 ? 3.377 -16.896 1.514 1.00 94.25 89 SER A C 1
ATOM 708 O O . SER A 1 89 ? 3.016 -15.830 2.000 1.00 94.25 89 SER 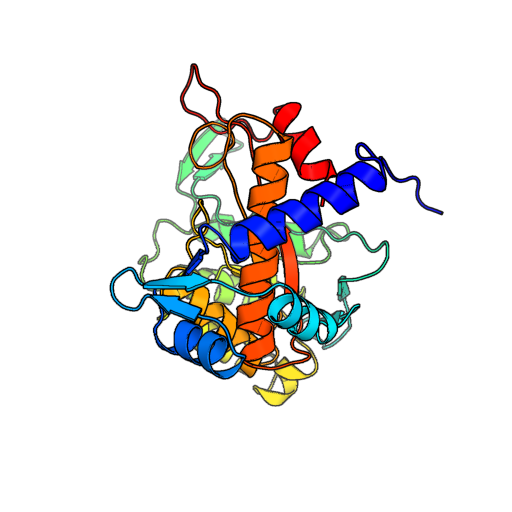A O 1
ATOM 710 N N . VAL A 1 90 ? 4.598 -17.076 1.005 1.00 94.69 90 VAL A N 1
ATOM 711 C CA . VAL A 1 90 ? 5.632 -16.034 0.942 1.00 94.69 90 VAL A CA 1
ATOM 712 C C . VAL A 1 90 ? 6.017 -15.835 -0.511 1.00 94.69 90 VAL A C 1
ATOM 714 O O . VAL A 1 90 ? 6.371 -16.797 -1.192 1.00 94.69 90 VAL A O 1
ATOM 717 N N . HIS A 1 91 ? 5.963 -14.584 -0.955 1.00 96.88 91 HIS A N 1
ATOM 718 C CA . HIS A 1 91 ? 6.250 -14.191 -2.324 1.00 96.88 91 HIS A CA 1
ATOM 719 C C . HIS A 1 91 ? 7.243 -13.041 -2.352 1.00 96.88 91 HIS A C 1
ATOM 721 O O . HIS A 1 91 ? 7.225 -12.176 -1.478 1.00 96.88 91 HIS A O 1
ATOM 727 N N . PHE A 1 92 ? 8.091 -13.022 -3.377 1.00 97.62 92 PHE A N 1
ATOM 728 C CA . PHE A 1 92 ? 9.059 -11.947 -3.569 1.00 97.62 92 PHE A CA 1
ATOM 729 C C . PHE A 1 92 ? 8.814 -11.200 -4.878 1.00 97.62 92 PHE A C 1
ATOM 731 O O . PHE A 1 92 ? 8.530 -11.792 -5.924 1.00 97.62 92 PHE A O 1
ATOM 738 N N . ASN A 1 93 ? 9.012 -9.888 -4.827 1.00 97.44 93 ASN A N 1
ATOM 739 C CA . ASN A 1 93 ? 9.103 -8.978 -5.962 1.00 97.44 93 ASN A CA 1
ATOM 740 C C . ASN A 1 93 ? 10.3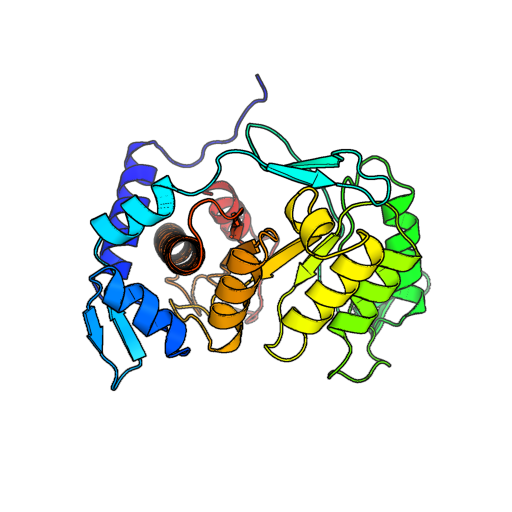36 -8.065 -5.790 1.00 97.44 93 ASN A C 1
ATOM 742 O O . ASN A 1 93 ? 10.877 -7.946 -4.687 1.00 97.44 93 ASN A O 1
ATOM 746 N N . PRO A 1 94 ? 10.825 -7.416 -6.858 1.00 97.06 94 PRO A N 1
ATOM 747 C CA . PRO A 1 94 ? 11.855 -6.392 -6.715 1.00 97.06 94 PRO A CA 1
ATOM 748 C C . PRO A 1 94 ? 11.357 -5.218 -5.857 1.00 97.06 94 PRO A C 1
ATOM 750 O O . PRO A 1 94 ? 10.163 -4.917 -5.854 1.00 97.06 94 PRO A O 1
ATOM 753 N N . GLY A 1 95 ? 12.273 -4.496 -5.201 1.00 92.62 95 GLY A N 1
ATOM 754 C CA . GLY A 1 95 ? 11.936 -3.254 -4.489 1.00 92.62 95 GLY A CA 1
ATOM 755 C C . GLY A 1 95 ? 11.263 -2.220 -5.401 1.00 92.62 95 GLY A C 1
ATOM 756 O O . GLY A 1 95 ? 11.358 -2.330 -6.618 1.00 92.62 95 GLY A O 1
ATOM 757 N N . SER A 1 96 ? 10.583 -1.222 -4.832 1.00 91.81 96 SER A N 1
ATOM 758 C CA . SER A 1 96 ? 9.744 -0.270 -5.579 1.00 91.81 96 SER A CA 1
ATOM 759 C C . SER A 1 96 ? 10.352 1.135 -5.655 1.00 91.81 96 SER A C 1
ATOM 761 O O . SER A 1 96 ? 10.945 1.627 -4.698 1.00 91.81 96 SER A O 1
ATOM 763 N N . SER A 1 97 ? 10.152 1.810 -6.792 1.00 92.56 97 SER A N 1
ATOM 764 C CA . SER A 1 97 ? 10.412 3.246 -6.993 1.00 92.56 97 SER A CA 1
ATOM 765 C C . SER A 1 97 ? 11.818 3.760 -6.625 1.00 92.56 97 SER A C 1
ATOM 767 O O . SER A 1 97 ? 11.980 4.920 -6.245 1.00 92.56 97 SER A O 1
ATOM 769 N N . GLY A 1 98 ? 12.862 2.948 -6.817 1.00 95.06 98 GLY A N 1
ATOM 770 C CA . GLY A 1 98 ? 14.251 3.395 -6.696 1.00 95.06 98 GLY A CA 1
ATOM 771 C C . GLY A 1 98 ? 14.587 4.504 -7.703 1.00 95.06 98 GLY A C 1
ATOM 772 O O . GLY A 1 98 ? 14.477 4.311 -8.911 1.00 95.06 98 GLY A O 1
ATOM 773 N N . VAL A 1 99 ? 14.996 5.681 -7.225 1.00 96.12 99 VAL A N 1
ATOM 774 C CA . VAL A 1 99 ? 15.291 6.848 -8.089 1.00 96.12 99 VAL A CA 1
ATOM 775 C C . VAL A 1 99 ? 16.705 6.839 -8.675 1.00 96.12 99 VAL A C 1
ATOM 777 O O . VAL A 1 99 ? 16.965 7.480 -9.692 1.00 96.12 99 VAL A O 1
ATOM 780 N N . ASN A 1 100 ? 17.612 6.098 -8.042 1.00 96.56 100 ASN A N 1
ATOM 781 C CA . ASN A 1 100 ? 19.006 5.965 -8.442 1.00 96.56 100 ASN A CA 1
ATOM 782 C C . ASN A 1 100 ? 19.364 4.489 -8.609 1.00 96.56 100 ASN A C 1
ATOM 784 O O . ASN A 1 100 ? 18.809 3.627 -7.928 1.00 96.56 100 ASN A O 1
ATOM 788 N N . ILE A 1 101 ? 20.349 4.220 -9.459 1.00 96.31 101 ILE A N 1
ATOM 789 C CA . ILE A 1 101 ? 21.009 2.921 -9.574 1.00 96.31 101 ILE A CA 1
ATOM 790 C C . ILE A 1 101 ? 22.462 3.068 -9.113 1.00 96.31 101 ILE A C 1
ATOM 792 O O . ILE A 1 101 ? 23.094 4.102 -9.348 1.00 96.31 101 ILE A O 1
ATOM 796 N N . LEU A 1 102 ? 22.980 2.049 -8.428 1.00 96.19 102 LEU A N 1
ATOM 797 C CA . LEU A 1 102 ? 24.413 1.922 -8.186 1.00 96.19 102 LEU A CA 1
ATOM 798 C C . LEU A 1 102 ? 25.038 1.292 -9.429 1.00 96.19 102 LEU A C 1
ATOM 800 O O . LEU A 1 102 ? 24.728 0.152 -9.776 1.00 96.19 102 LEU A O 1
ATOM 804 N N . ASP A 1 103 ? 25.881 2.049 -10.115 1.00 93.19 103 ASP A N 1
ATOM 805 C CA . ASP A 1 103 ? 26.593 1.558 -11.284 1.00 93.19 103 ASP A CA 1
ATOM 806 C C . ASP A 1 103 ? 27.685 0.559 -10.842 1.00 93.19 103 ASP A C 1
ATOM 808 O O . ASP A 1 103 ? 28.529 0.919 -10.020 1.00 93.19 103 ASP A O 1
ATOM 812 N N . PRO A 1 104 ? 27.671 -0.700 -11.319 1.00 91.81 104 PRO A N 1
ATOM 813 C CA . PRO A 1 104 ? 28.573 -1.734 -10.813 1.00 91.81 104 PRO A CA 1
ATOM 814 C C . PRO A 1 104 ? 30.027 -1.548 -11.263 1.00 91.81 104 PRO A C 1
ATOM 816 O O . PRO A 1 104 ? 30.923 -2.077 -10.609 1.00 91.81 104 PRO A O 1
ATOM 819 N N . ASP A 1 105 ? 30.267 -0.806 -12.346 1.00 94.75 105 ASP A N 1
ATOM 820 C CA . ASP A 1 105 ? 31.610 -0.591 -12.890 1.00 94.75 105 ASP A CA 1
ATOM 821 C C . ASP A 1 105 ? 32.311 0.566 -12.167 1.00 94.75 105 ASP A C 1
ATOM 823 O O . ASP A 1 105 ? 33.510 0.514 -11.890 1.00 94.75 105 ASP A O 1
ATOM 827 N N . THR A 1 106 ? 31.558 1.617 -11.834 1.00 96.06 106 THR A N 1
ATOM 828 C CA . THR A 1 106 ? 32.092 2.835 -11.198 1.00 96.06 106 THR A CA 1
ATOM 829 C C . THR A 1 106 ? 31.846 2.910 -9.691 1.00 96.06 106 THR A C 1
ATOM 831 O O . THR A 1 106 ? 32.485 3.712 -9.005 1.00 96.06 106 THR A O 1
ATOM 834 N N . LEU A 1 107 ? 30.919 2.101 -9.166 1.00 95.44 107 LEU A N 1
ATOM 835 C CA . LEU A 1 107 ? 30.420 2.145 -7.786 1.00 95.44 107 LEU A CA 1
ATOM 836 C C . LEU A 1 107 ? 29.867 3.520 -7.379 1.00 95.44 107 LEU A C 1
ATOM 838 O O . LEU A 1 107 ? 29.868 3.876 -6.201 1.00 95.44 107 LEU A O 1
ATOM 842 N N . GLN A 1 108 ? 29.394 4.301 -8.351 1.00 97.12 108 GLN A N 1
ATOM 843 C CA . GLN A 1 108 ? 28.762 5.596 -8.120 1.00 97.12 108 GLN A CA 1
ATOM 844 C C . GLN A 1 108 ? 27.250 5.505 -8.314 1.00 97.12 108 GLN A C 1
ATOM 846 O O . GLN A 1 108 ? 26.746 4.767 -9.164 1.00 97.12 108 GLN A O 1
ATOM 851 N N . HIS A 1 109 ? 26.513 6.290 -7.529 1.00 96.38 109 HIS A N 1
ATOM 852 C CA . HIS A 1 109 ? 25.083 6.464 -7.739 1.00 96.38 109 HIS A CA 1
ATOM 853 C C . HIS A 1 109 ? 24.831 7.398 -8.919 1.00 96.38 109 HIS A C 1
ATOM 855 O O . HIS A 1 109 ? 25.426 8.473 -9.015 1.00 96.38 109 HIS A O 1
ATOM 861 N N . ARG A 1 110 ? 23.881 7.023 -9.774 1.00 97.06 110 ARG A N 1
ATOM 862 C CA . ARG A 1 110 ? 23.341 7.899 -10.817 1.00 97.06 110 ARG A CA 1
ATOM 863 C C . ARG A 1 110 ? 21.820 7.770 -10.901 1.00 97.06 110 ARG A C 1
ATOM 865 O O . ARG A 1 110 ? 21.301 6.710 -10.537 1.00 97.06 110 ARG A O 1
ATOM 872 N N . PRO A 1 111 ? 21.114 8.789 -11.421 1.00 97.81 111 PRO A N 1
ATOM 873 C CA . PRO A 1 111 ? 19.696 8.668 -11.732 1.00 97.81 111 PRO A CA 1
ATOM 874 C C . PRO A 1 111 ? 19.417 7.439 -12.601 1.00 97.81 111 PRO A C 1
ATOM 876 O O . PRO A 1 111 ? 20.168 7.134 -13.538 1.00 97.81 111 PRO A O 1
ATOM 879 N N . ALA A 1 112 ? 18.355 6.713 -12.257 1.00 97.56 112 ALA A N 1
ATOM 880 C CA . ALA A 1 112 ? 17.923 5.552 -13.018 1.00 97.56 112 ALA A CA 1
ATOM 881 C C . ALA A 1 112 ? 17.240 5.980 -14.324 1.00 97.56 112 ALA A C 1
ATOM 883 O O . ALA A 1 112 ? 16.644 7.058 -14.425 1.00 97.56 112 ALA A O 1
ATOM 884 N N . THR A 1 113 ? 17.338 5.113 -15.328 1.00 97.62 113 THR A N 1
ATOM 885 C CA . THR A 1 113 ? 16.793 5.330 -16.669 1.00 97.62 113 THR A CA 1
ATOM 886 C C . THR A 1 113 ? 15.978 4.134 -17.157 1.00 97.62 113 THR A C 1
ATOM 888 O O . THR A 1 113 ? 15.943 3.074 -16.531 1.00 97.62 113 THR A O 1
ATOM 891 N N . THR A 1 114 ? 15.312 4.278 -18.296 1.00 98.12 114 THR A N 1
ATOM 892 C CA . THR A 1 114 ? 14.535 3.225 -18.959 1.00 98.12 114 THR A CA 1
ATOM 893 C C . THR A 1 114 ? 15.347 1.943 -19.183 1.00 98.12 114 THR A C 1
ATOM 895 O O . THR A 1 114 ? 14.854 0.873 -18.815 1.00 98.12 114 THR A O 1
ATOM 898 N N . PRO A 1 115 ? 16.589 1.985 -19.718 1.00 97.75 115 PRO A N 1
ATOM 899 C CA . PRO A 1 115 ? 17.428 0.789 -19.810 1.00 97.75 115 PRO A CA 1
ATOM 900 C C . PRO A 1 115 ? 17.663 0.081 -18.472 1.00 97.75 115 PRO A C 1
ATOM 902 O O . PRO A 1 115 ? 17.720 -1.150 -18.446 1.00 97.75 115 PRO A O 1
ATOM 905 N N . ASP A 1 116 ? 17.776 0.829 -17.370 1.00 97.38 116 ASP A N 1
ATOM 906 C CA . ASP A 1 116 ? 17.955 0.250 -16.035 1.00 97.38 116 ASP A CA 1
ATOM 907 C C . ASP A 1 116 ? 16.696 -0.505 -15.600 1.00 97.38 116 ASP A C 1
ATOM 909 O O . ASP A 1 116 ? 16.793 -1.665 -15.199 1.00 97.38 116 ASP A O 1
ATOM 913 N N . LEU A 1 117 ? 15.511 0.098 -15.767 1.00 97.75 117 LEU A N 1
ATOM 914 C CA . LEU A 1 117 ? 14.240 -0.568 -15.466 1.00 97.75 117 LEU A CA 1
ATOM 915 C C . LEU A 1 117 ? 14.060 -1.841 -16.296 1.00 97.75 117 LEU A C 1
ATOM 917 O O . LEU A 1 117 ? 13.765 -2.898 -15.745 1.00 97.75 117 LEU A O 1
ATOM 921 N N . VAL A 1 118 ? 14.290 -1.776 -17.610 1.00 98.31 118 VAL A N 1
ATOM 922 C CA . VAL A 1 118 ? 14.171 -2.951 -18.492 1.00 98.31 118 VAL A CA 1
ATOM 923 C C . VAL A 1 118 ? 15.149 -4.054 -18.080 1.00 98.31 118 VAL A C 1
ATOM 925 O O . VAL A 1 118 ? 14.799 -5.235 -18.135 1.00 98.31 118 VAL A O 1
ATOM 928 N N . LYS A 1 119 ? 16.365 -3.699 -17.644 1.00 97.12 119 LYS A N 1
ATOM 929 C CA . LYS A 1 119 ? 17.339 -4.670 -17.129 1.00 97.12 119 LYS A CA 1
ATOM 930 C C . LYS A 1 119 ? 16.828 -5.340 -15.850 1.00 97.12 119 LYS A C 1
ATOM 932 O O . LYS A 1 119 ? 16.865 -6.567 -15.779 1.00 97.12 119 LYS A O 1
ATOM 937 N N . VAL A 1 120 ? 16.310 -4.570 -14.889 1.00 97.44 120 VAL A N 1
ATOM 938 C CA . VAL A 1 120 ? 15.722 -5.108 -13.647 1.00 97.44 120 VAL A CA 1
ATOM 939 C C . VAL A 1 120 ? 14.542 -6.030 -13.955 1.00 97.44 120 VAL A C 1
ATOM 941 O O . VAL A 1 120 ? 14.521 -7.149 -13.449 1.00 97.44 120 VAL A O 1
ATOM 944 N N . ILE A 1 121 ? 13.629 -5.623 -14.847 1.00 98.31 121 ILE A N 1
ATOM 945 C CA . ILE A 1 121 ? 12.473 -6.439 -15.251 1.00 98.31 121 ILE A CA 1
ATOM 946 C C . ILE A 1 121 ? 12.936 -7.786 -15.808 1.00 98.31 121 ILE A C 1
ATOM 948 O O . ILE A 1 121 ? 12.461 -8.826 -15.360 1.00 98.31 121 ILE A O 1
ATOM 952 N N . LYS A 1 122 ? 13.891 -7.790 -16.747 1.00 98.06 122 LYS A N 1
ATOM 953 C CA . LYS A 1 122 ? 14.392 -9.025 -17.374 1.00 98.06 122 LYS A CA 1
ATOM 954 C C . LYS A 1 122 ? 15.083 -9.956 -16.380 1.00 98.06 122 LYS A C 1
ATOM 956 O O . LYS A 1 122 ? 14.898 -11.170 -16.460 1.00 98.06 122 LYS A O 1
ATOM 961 N N . ILE A 1 123 ? 15.866 -9.403 -15.451 1.00 96.81 123 ILE A N 1
ATOM 962 C CA . ILE A 1 123 ? 16.509 -10.186 -14.387 1.00 96.81 123 ILE A CA 1
ATOM 963 C C . ILE A 1 123 ? 15.438 -10.804 -13.487 1.00 96.81 123 ILE A C 1
ATOM 965 O O . ILE A 1 123 ? 15.432 -12.018 -13.298 1.00 96.81 123 ILE A O 1
ATOM 969 N N . ALA A 1 124 ? 14.507 -9.991 -12.987 1.00 97.38 124 ALA A N 1
ATOM 970 C CA . ALA A 1 124 ? 13.431 -10.456 -12.122 1.00 97.38 124 ALA A CA 1
ATOM 971 C C . ALA A 1 124 ? 12.541 -11.493 -12.820 1.00 97.38 124 ALA A C 1
ATOM 973 O O . ALA A 1 124 ? 12.176 -12.483 -12.199 1.00 97.38 124 ALA A O 1
ATOM 974 N N . ASP A 1 125 ? 12.248 -11.337 -14.116 1.00 97.19 125 ASP A N 1
ATOM 975 C CA . ASP A 1 125 ? 11.435 -12.286 -14.891 1.00 97.19 125 ASP A CA 1
ATOM 976 C C . ASP A 1 125 ? 12.137 -13.645 -15.035 1.00 97.19 125 ASP A C 1
ATOM 978 O O . ASP A 1 125 ? 11.497 -14.689 -14.924 1.00 97.19 125 ASP A O 1
ATOM 982 N N . SER A 1 126 ? 13.467 -13.633 -15.173 1.00 96.62 126 SER A N 1
ATOM 983 C CA . SER A 1 126 ? 14.292 -14.837 -15.343 1.00 96.62 126 SER A CA 1
ATOM 984 C C . SER A 1 126 ? 14.536 -15.618 -14.045 1.00 96.62 126 SER A C 1
ATOM 986 O O . SER A 1 126 ? 14.911 -16.789 -14.095 1.00 96.62 126 SER A O 1
ATOM 988 N N . LEU A 1 127 ? 14.359 -14.989 -12.880 1.00 96.88 127 LEU A N 1
ATOM 989 C CA . LEU A 1 127 ? 14.612 -15.609 -11.580 1.00 96.88 127 LEU A CA 1
ATOM 990 C C . LEU A 1 127 ? 13.347 -16.296 -11.040 1.00 96.88 127 LEU A C 1
ATOM 992 O O . LEU A 1 127 ? 12.337 -15.618 -10.843 1.00 96.88 127 LEU A O 1
ATOM 996 N N . PRO A 1 128 ? 13.372 -17.609 -10.744 1.00 94.94 128 PRO A N 1
ATOM 997 C CA . PRO A 1 128 ? 12.213 -18.307 -10.186 1.00 94.94 128 PRO A CA 1
ATOM 998 C C . PRO A 1 128 ? 11.899 -17.912 -8.736 1.00 94.94 128 PRO A C 1
ATOM 1000 O O . PRO A 1 128 ? 10.822 -18.231 -8.259 1.00 94.94 128 PRO A O 1
ATOM 1003 N N . GLN A 1 129 ? 12.818 -17.238 -8.034 1.00 96.25 129 GLN A N 1
ATOM 1004 C CA . GLN A 1 129 ? 12.615 -16.764 -6.660 1.00 96.25 129 GLN A CA 1
ATOM 1005 C C . GLN A 1 129 ? 11.755 -15.499 -6.576 1.00 96.25 129 GLN A C 1
ATOM 1007 O O . GLN A 1 129 ? 11.285 -15.178 -5.494 1.00 96.25 129 GLN A O 1
ATOM 1012 N N . TYR A 1 130 ? 11.578 -14.776 -7.684 1.00 97.44 130 TYR A N 1
ATOM 1013 C CA . TYR A 1 130 ? 10.661 -13.643 -7.757 1.00 97.44 130 TYR A CA 1
ATOM 1014 C C . TYR A 1 130 ? 9.347 -14.117 -8.375 1.00 97.44 130 TYR A C 1
ATOM 1016 O O . TYR A 1 130 ? 9.311 -14.436 -9.560 1.00 97.44 130 TYR A O 1
ATOM 1024 N N . ASP A 1 131 ? 8.266 -14.160 -7.606 1.00 97.88 131 ASP A N 1
ATOM 1025 C CA . ASP A 1 131 ? 6.949 -14.580 -8.107 1.00 97.88 131 ASP A CA 1
ATOM 1026 C C . ASP A 1 131 ? 6.225 -13.445 -8.843 1.00 97.88 131 ASP A C 1
ATOM 1028 O O . ASP A 1 131 ? 5.403 -13.686 -9.730 1.00 97.88 131 ASP A O 1
ATOM 1032 N N . ALA A 1 132 ? 6.571 -12.201 -8.506 1.00 98.12 132 ALA A N 1
ATOM 1033 C CA . ALA A 1 132 ? 6.004 -10.988 -9.074 1.00 98.12 132 ALA A CA 1
ATOM 1034 C C . ALA A 1 132 ? 7.082 -10.009 -9.559 1.00 98.12 132 ALA A C 1
ATOM 1036 O O . ALA A 1 132 ? 8.262 -10.094 -9.214 1.00 98.12 132 ALA A O 1
ATOM 1037 N N . GLN A 1 133 ? 6.647 -9.053 -10.371 1.00 98.19 133 GLN A N 1
ATOM 1038 C CA . GLN A 1 133 ? 7.391 -7.854 -10.739 1.00 98.19 133 GLN A CA 1
ATOM 1039 C C . GLN A 1 133 ? 7.023 -6.680 -9.841 1.00 98.19 133 GLN A C 1
ATOM 1041 O O . GLN A 1 133 ? 6.051 -6.720 -9.087 1.00 98.19 133 GLN A O 1
ATOM 1046 N N . SER A 1 134 ? 7.762 -5.587 -10.000 1.00 97.38 134 SER A N 1
ATOM 1047 C CA . SER A 1 134 ? 7.351 -4.285 -9.497 1.00 97.38 134 SER A CA 1
ATOM 1048 C C . SER A 1 134 ? 7.713 -3.161 -10.461 1.00 97.38 134 SER A C 1
ATOM 1050 O O . SER A 1 134 ? 8.538 -3.323 -11.366 1.00 97.38 134 SER A O 1
ATOM 1052 N N . THR A 1 135 ? 7.123 -1.981 -10.264 1.00 96.69 135 THR A N 1
ATOM 1053 C CA . THR A 1 135 ? 7.596 -0.737 -10.897 1.00 96.69 135 THR A CA 1
ATOM 1054 C C . THR A 1 135 ? 8.877 -0.242 -10.213 1.00 96.69 135 THR A C 1
ATOM 1056 O O . THR A 1 135 ? 8.893 0.793 -9.542 1.00 96.69 135 THR A O 1
ATOM 1059 N N . ALA A 1 136 ? 9.944 -1.031 -10.367 1.00 95.69 136 ALA A N 1
ATOM 1060 C CA . ALA A 1 136 ? 11.062 -1.088 -9.432 1.00 95.69 136 ALA A CA 1
ATOM 1061 C C . ALA A 1 136 ? 11.920 0.176 -9.339 1.00 95.69 136 ALA A C 1
ATOM 1063 O O . ALA A 1 136 ? 12.455 0.500 -8.281 1.00 95.69 136 ALA A O 1
ATOM 1064 N N . VAL A 1 137 ? 12.054 0.906 -10.446 1.00 95.75 137 VAL A N 1
ATOM 1065 C CA . VAL A 1 137 ? 12.860 2.129 -10.513 1.00 95.75 137 VAL A CA 1
ATOM 1066 C C . VAL A 1 137 ? 12.112 3.243 -11.234 1.00 95.75 137 VAL A C 1
ATOM 1068 O O . VAL A 1 137 ? 11.244 2.986 -12.070 1.00 95.75 137 VAL A O 1
ATOM 1071 N N . VAL A 1 138 ? 12.445 4.488 -10.903 1.00 95.88 138 VAL A N 1
ATOM 1072 C CA . VAL A 1 138 ? 11.920 5.689 -11.560 1.00 95.88 138 VAL A CA 1
ATOM 1073 C C . VAL A 1 138 ? 12.829 6.067 -12.723 1.00 95.88 138 VAL A C 1
ATOM 1075 O O . VAL A 1 138 ? 14.005 6.351 -12.524 1.00 95.88 138 VAL A O 1
ATOM 1078 N N . CYS A 1 139 ? 12.284 6.095 -13.939 1.00 96.62 139 CYS A N 1
ATOM 1079 C CA . CYS A 1 139 ? 13.010 6.542 -15.127 1.00 96.62 139 CYS A CA 1
ATOM 1080 C C . CYS A 1 139 ? 13.074 8.076 -15.139 1.00 96.62 139 CYS A C 1
ATOM 1082 O O . CYS A 1 139 ? 12.088 8.742 -15.454 1.00 96.62 139 CYS A O 1
ATOM 1084 N N . SER A 1 140 ? 14.218 8.632 -14.741 1.00 97.12 140 SER A N 1
ATOM 1085 C CA . SER A 1 140 ? 14.406 10.073 -14.516 1.00 97.12 140 SER A CA 1
ATOM 1086 C C . SER A 1 140 ? 14.277 10.940 -15.775 1.00 97.12 140 SER A C 1
ATOM 1088 O O . SER A 1 140 ? 13.973 12.127 -15.672 1.00 97.12 140 SER A O 1
ATOM 1090 N N . GLU A 1 141 ? 14.471 10.357 -16.958 1.00 97.25 141 GLU A N 1
ATOM 1091 C CA . GLU A 1 141 ? 14.350 11.018 -18.259 1.00 97.25 141 GLU A CA 1
ATOM 1092 C C . GLU A 1 141 ? 12.906 11.108 -18.782 1.00 97.25 141 GLU A C 1
ATOM 1094 O O . GLU A 1 141 ? 12.663 11.728 -19.818 1.00 97.25 141 GLU A O 1
ATOM 1099 N N . ILE A 1 142 ? 11.947 10.490 -18.088 1.00 97.38 142 ILE A N 1
ATOM 1100 C CA . ILE A 1 142 ? 10.537 10.450 -18.485 1.00 97.38 142 ILE A CA 1
ATOM 1101 C C . ILE A 1 142 ? 9.757 11.556 -17.754 1.00 97.38 142 ILE A C 1
ATOM 1103 O O . ILE A 1 142 ? 9.951 11.740 -16.549 1.00 97.38 142 ILE A O 1
ATOM 1107 N N . PRO A 1 143 ? 8.846 12.288 -18.432 1.00 95.81 143 PRO A N 1
ATOM 1108 C CA . PRO A 1 143 ? 8.008 13.290 -17.778 1.00 95.81 143 PRO A CA 1
ATOM 1109 C C . PRO A 1 143 ? 7.235 12.709 -16.590 1.00 95.81 143 PRO A C 1
ATOM 1111 O O . PRO A 1 143 ? 6.608 11.650 -16.693 1.00 95.81 143 PRO A O 1
ATOM 1114 N N . LYS A 1 144 ? 7.262 13.418 -15.456 1.00 92.19 144 LYS A N 1
ATOM 1115 C CA . LYS A 1 144 ? 6.709 12.937 -14.178 1.00 92.19 144 LYS A CA 1
ATOM 1116 C C . LYS A 1 144 ? 5.224 12.601 -14.276 1.00 92.19 144 LYS A C 1
ATOM 1118 O O . LYS A 1 144 ? 4.768 11.658 -13.642 1.00 92.19 144 LYS A O 1
ATOM 1123 N N . GLU A 1 145 ? 4.486 13.333 -15.102 1.00 92.75 145 GLU A N 1
ATOM 1124 C CA . GLU A 1 145 ? 3.042 13.194 -15.297 1.00 92.75 145 GLU A CA 1
ATOM 1125 C C . GLU A 1 145 ? 2.640 11.833 -15.879 1.00 92.75 145 GLU A C 1
ATOM 1127 O O . GLU A 1 145 ? 1.495 11.418 -15.708 1.00 92.75 145 GLU A O 1
ATOM 1132 N N . ILE A 1 146 ? 3.561 11.151 -16.568 1.00 94.19 146 ILE A N 1
ATOM 1133 C CA . ILE A 1 146 ? 3.334 9.831 -17.174 1.00 94.19 146 ILE A CA 1
ATOM 1134 C C . ILE A 1 146 ? 4.255 8.751 -16.602 1.00 94.19 146 ILE A C 1
ATOM 1136 O O . ILE A 1 146 ? 4.206 7.613 -17.066 1.00 94.19 146 ILE A O 1
ATOM 1140 N N . GLY A 1 147 ? 5.099 9.088 -15.622 1.00 94.12 147 GLY A N 1
ATOM 1141 C CA . GLY A 1 147 ? 6.138 8.195 -15.112 1.00 94.12 147 GLY A CA 1
ATOM 1142 C C . GLY A 1 147 ? 5.581 6.854 -14.633 1.00 94.12 147 GLY A C 1
ATOM 1143 O O . GLY A 1 147 ? 6.117 5.807 -14.978 1.00 94.12 147 GLY A O 1
ATOM 1144 N N . ASP A 1 148 ? 4.468 6.858 -13.901 1.00 93.19 148 ASP A N 1
ATOM 1145 C CA . ASP A 1 148 ? 3.841 5.632 -13.377 1.00 93.19 148 ASP A CA 1
ATOM 1146 C C . ASP A 1 148 ? 3.297 4.742 -14.495 1.00 93.19 148 ASP A C 1
ATOM 1148 O O . ASP A 1 148 ? 3.583 3.545 -14.544 1.00 93.19 148 ASP A O 1
ATOM 1152 N N . LEU A 1 149 ? 2.582 5.358 -15.442 1.00 96.06 149 LEU A N 1
ATOM 1153 C CA . LEU A 1 149 ? 2.025 4.688 -16.617 1.00 96.06 149 LEU A CA 1
ATOM 1154 C C . LEU A 1 149 ? 3.132 4.056 -17.455 1.00 96.06 149 LEU A C 1
ATOM 1156 O O . LEU A 1 149 ? 3.015 2.913 -17.886 1.00 96.06 149 LEU A O 1
ATOM 1160 N N . TYR A 1 150 ? 4.217 4.796 -17.664 1.00 97.12 150 TYR A N 1
ATOM 1161 C CA . TYR A 1 150 ? 5.346 4.346 -18.460 1.00 97.12 150 TYR A CA 1
ATOM 1162 C C . TYR A 1 150 ? 6.067 3.160 -17.813 1.00 97.12 150 TYR A C 1
ATOM 1164 O O . TYR A 1 150 ? 6.373 2.176 -18.487 1.00 97.12 150 TYR A O 1
ATOM 1172 N N . ARG A 1 151 ? 6.289 3.211 -16.494 1.00 97.44 151 ARG A N 1
ATOM 1173 C CA . ARG A 1 151 ? 6.903 2.106 -15.746 1.00 97.44 151 ARG A CA 1
ATOM 1174 C C . ARG A 1 151 ? 6.049 0.845 -15.809 1.00 97.44 151 ARG A C 1
ATOM 1176 O O . ARG A 1 151 ? 6.575 -0.216 -16.136 1.00 97.44 151 ARG A O 1
ATOM 1183 N N . LEU A 1 152 ? 4.745 0.964 -15.548 1.00 97.88 152 LEU A N 1
ATOM 1184 C CA . LEU A 1 152 ? 3.820 -0.165 -15.643 1.00 97.88 152 LEU A CA 1
ATOM 1185 C C . LEU A 1 152 ? 3.790 -0.739 -17.065 1.00 97.88 152 LEU A C 1
ATOM 1187 O O . LEU A 1 152 ? 3.894 -1.951 -17.238 1.00 97.88 152 LEU A O 1
ATOM 1191 N N . TYR A 1 153 ? 3.726 0.122 -18.081 1.00 97.81 153 TYR A N 1
ATOM 1192 C CA . TYR A 1 153 ? 3.755 -0.287 -19.484 1.00 97.81 153 TYR A CA 1
ATOM 1193 C C . TYR A 1 153 ? 4.982 -1.145 -19.812 1.00 97.81 153 TYR A C 1
ATOM 1195 O O . TYR A 1 153 ? 4.848 -2.202 -20.427 1.00 97.81 153 TYR A O 1
ATOM 1203 N N . LEU A 1 154 ? 6.172 -0.743 -19.357 1.00 98.31 154 LEU A N 1
ATOM 1204 C CA . LEU A 1 154 ? 7.389 -1.531 -19.557 1.00 98.31 154 LEU A CA 1
ATOM 1205 C C . LEU A 1 154 ? 7.313 -2.897 -18.867 1.00 98.31 154 LEU A C 1
ATOM 1207 O O . LEU A 1 154 ? 7.693 -3.895 -19.477 1.00 98.31 154 LEU A O 1
ATOM 1211 N N . VAL A 1 155 ? 6.791 -2.970 -17.639 1.00 98.19 155 VAL A N 1
ATOM 1212 C CA . VAL A 1 155 ? 6.602 -4.256 -16.945 1.00 98.19 155 VAL A CA 1
ATOM 1213 C C . VAL A 1 155 ? 5.677 -5.176 -17.750 1.00 98.19 155 VAL A C 1
ATOM 1215 O O . VAL A 1 155 ? 6.038 -6.323 -18.004 1.00 98.19 155 VAL A O 1
ATOM 1218 N N . LEU A 1 156 ? 4.543 -4.660 -18.235 1.00 97.56 156 LEU A N 1
ATOM 1219 C CA . LEU A 1 156 ? 3.564 -5.430 -19.018 1.00 97.56 156 LEU A CA 1
ATOM 1220 C C . LEU A 1 156 ? 4.094 -5.893 -20.386 1.00 97.56 156 LEU A C 1
ATOM 1222 O O . LEU A 1 156 ? 3.654 -6.919 -20.919 1.00 97.56 156 LEU A O 1
ATOM 1226 N N . LEU A 1 157 ? 5.035 -5.149 -20.975 1.00 97.19 157 LEU A N 1
ATOM 1227 C CA . LEU A 1 157 ? 5.695 -5.541 -22.220 1.00 97.19 157 LEU A CA 1
ATOM 1228 C C . LEU A 1 157 ? 6.752 -6.628 -22.021 1.00 97.19 157 LEU A C 1
ATOM 1230 O O . LEU A 1 157 ? 6.867 -7.520 -22.863 1.00 97.19 157 LEU A O 1
ATOM 1234 N N . TYR A 1 158 ? 7.553 -6.521 -20.959 1.00 97.75 158 TYR A N 1
ATOM 1235 C CA . TYR A 1 158 ? 8.784 -7.300 -20.802 1.00 97.75 158 TYR A CA 1
ATOM 1236 C C . TYR A 1 158 ? 8.697 -8.443 -19.788 1.00 97.75 158 TYR A C 1
ATOM 1238 O O . TYR A 1 158 ? 9.664 -9.194 -19.678 1.00 97.75 158 TYR A O 1
ATOM 1246 N N . SER A 1 159 ? 7.584 -8.600 -19.070 1.00 97.56 159 SER A N 1
ATOM 1247 C CA . SER A 1 159 ? 7.389 -9.686 -18.108 1.00 97.56 159 SER A CA 1
ATOM 1248 C C . SER A 1 159 ? 6.044 -10.379 -18.290 1.00 97.56 159 SER A C 1
ATOM 1250 O O . SER A 1 159 ? 5.069 -9.791 -18.760 1.00 97.56 159 SER A O 1
ATOM 1252 N N . ASN A 1 160 ? 6.001 -11.655 -17.902 1.00 95.69 160 ASN A N 1
ATOM 1253 C CA . ASN A 1 160 ? 4.754 -12.410 -17.807 1.00 95.69 160 ASN A CA 1
ATOM 1254 C C . ASN A 1 160 ? 4.180 -12.432 -16.385 1.00 95.69 160 ASN A C 1
ATOM 1256 O O . ASN A 1 160 ? 3.019 -12.798 -16.226 1.00 95.69 160 ASN A O 1
ATOM 1260 N N . LYS A 1 161 ? 4.966 -12.076 -15.364 1.00 98.19 161 LYS A N 1
ATOM 1261 C CA . LYS A 1 161 ? 4.575 -12.172 -13.952 1.00 98.19 161 LYS A CA 1
ATOM 1262 C C . LYS A 1 161 ? 3.574 -11.070 -13.573 1.00 98.19 161 LYS A C 1
ATOM 1264 O O . LYS A 1 161 ? 3.598 -10.002 -14.191 1.00 98.19 161 LYS A O 1
ATOM 1269 N N . PRO A 1 162 ? 2.715 -11.294 -12.561 1.00 98.25 162 PRO A N 1
ATOM 1270 C CA . PRO A 1 162 ? 1.904 -10.220 -11.995 1.00 98.25 162 PRO A CA 1
ATOM 1271 C C . PRO A 1 162 ? 2.786 -9.107 -11.416 1.00 98.25 162 PRO A C 1
ATOM 1273 O O . PRO A 1 162 ? 3.959 -9.331 -11.114 1.00 98.25 162 PRO A O 1
ATOM 1276 N N . VAL A 1 163 ? 2.231 -7.907 -11.254 1.00 98.31 163 VAL A N 1
ATOM 1277 C CA . VAL A 1 163 ? 2.990 -6.707 -10.868 1.00 98.31 163 VAL A CA 1
ATOM 1278 C C . VAL A 1 163 ? 2.470 -6.065 -9.583 1.00 98.31 163 VAL A C 1
ATOM 1280 O O . VAL A 1 163 ? 1.277 -5.821 -9.433 1.00 98.31 163 VAL A O 1
ATOM 1283 N N . VAL A 1 164 ? 3.387 -5.733 -8.680 1.00 97.88 164 VAL A N 1
ATOM 1284 C CA . VAL A 1 164 ? 3.146 -4.816 -7.559 1.00 97.88 164 VAL A CA 1
ATOM 1285 C C . VAL A 1 164 ? 3.492 -3.401 -8.026 1.00 97.88 164 VAL A C 1
ATOM 1287 O O . VAL A 1 164 ? 4.624 -3.124 -8.438 1.00 97.88 164 VAL A O 1
ATOM 1290 N N . THR A 1 165 ? 2.520 -2.499 -8.043 1.00 96.81 165 THR A N 1
ATOM 1291 C CA . THR A 1 165 ? 2.717 -1.116 -8.503 1.00 96.81 165 THR A CA 1
ATOM 1292 C C . THR A 1 165 ? 2.136 -0.122 -7.509 1.00 96.81 165 THR A C 1
ATOM 1294 O O . THR A 1 165 ? 1.431 -0.526 -6.605 1.00 96.81 165 THR A O 1
ATOM 1297 N N . GLY A 1 166 ? 2.431 1.170 -7.643 1.00 93.31 166 GLY A N 1
ATOM 1298 C CA . GLY A 1 166 ? 1.930 2.190 -6.718 1.00 93.31 166 GLY A CA 1
ATOM 1299 C C . GLY A 1 166 ? 0.836 3.064 -7.323 1.00 93.31 166 GLY A C 1
ATOM 1300 O O . GLY A 1 166 ? 0.867 3.382 -8.515 1.00 93.31 166 GLY A O 1
ATOM 1301 N N . ALA A 1 167 ? -0.103 3.499 -6.484 1.00 88.25 167 ALA A N 1
ATOM 1302 C CA . ALA A 1 167 ? -1.082 4.528 -6.817 1.00 88.25 167 ALA A CA 1
ATOM 1303 C C . ALA A 1 167 ? -0.595 5.907 -6.335 1.00 88.25 167 ALA A C 1
ATOM 1305 O O . ALA A 1 167 ? -0.681 6.240 -5.153 1.00 88.25 167 ALA A O 1
ATOM 1306 N N . PHE A 1 168 ? -0.087 6.731 -7.254 1.00 85.06 168 PHE A N 1
ATOM 1307 C CA . PHE A 1 168 ? 0.552 8.012 -6.905 1.00 85.06 168 PHE A CA 1
ATOM 1308 C C . PHE A 1 168 ? -0.309 9.247 -7.204 1.00 85.06 168 PHE A C 1
ATOM 1310 O O . PHE A 1 168 ? -0.016 10.342 -6.723 1.00 85.06 168 PHE A O 1
ATOM 1317 N N . SER A 1 169 ? -1.357 9.114 -8.023 1.00 87.81 169 SER A N 1
ATOM 1318 C CA . SER A 1 169 ? -2.181 10.243 -8.457 1.00 87.81 169 SER A CA 1
ATOM 1319 C C . SER A 1 169 ? -3.546 9.794 -8.963 1.00 87.81 169 SER A C 1
ATOM 1321 O O . SER A 1 169 ? -3.665 8.802 -9.678 1.00 87.81 169 SER A O 1
ATOM 1323 N N . THR A 1 170 ? -4.574 10.609 -8.712 1.00 85.69 170 THR A N 1
ATOM 1324 C CA . THR A 1 170 ? -5.917 10.412 -9.289 1.00 85.69 170 THR A CA 1
ATOM 1325 C C . THR A 1 170 ? -5.920 10.437 -10.817 1.00 85.69 170 THR A C 1
ATOM 1327 O O . THR A 1 170 ? -6.824 9.898 -11.446 1.00 85.69 170 THR A O 1
ATOM 1330 N N . ARG A 1 171 ? -4.903 11.051 -11.437 1.00 89.31 171 ARG A N 1
ATOM 1331 C CA . ARG A 1 171 ? -4.777 11.127 -12.897 1.00 89.31 171 ARG A CA 1
ATOM 1332 C C . ARG A 1 171 ? -4.198 9.859 -13.517 1.00 89.31 171 ARG A C 1
ATOM 1334 O O . ARG A 1 171 ? -4.403 9.659 -14.710 1.00 89.31 171 ARG A O 1
ATOM 1341 N N . THR A 1 172 ? -3.456 9.050 -12.758 1.00 92.31 172 THR A N 1
ATOM 1342 C CA . THR A 1 172 ? -2.742 7.875 -13.284 1.00 92.31 172 THR A CA 1
ATOM 1343 C C . THR A 1 172 ? -3.396 6.559 -12.883 1.00 92.31 172 THR A C 1
ATOM 1345 O O . THR A 1 172 ? -3.418 5.657 -13.717 1.00 92.31 172 THR A O 1
ATOM 1348 N N . THR A 1 173 ? -4.025 6.455 -11.703 1.00 93.62 173 THR A N 1
ATOM 1349 C CA . THR A 1 173 ? -4.665 5.207 -11.239 1.00 93.62 173 THR A CA 1
ATOM 1350 C C . THR A 1 173 ? -5.697 4.668 -12.237 1.00 93.62 173 THR A C 1
ATOM 1352 O O . THR A 1 173 ? -5.583 3.528 -12.684 1.00 93.62 173 THR A O 1
ATOM 1355 N N . GLY A 1 174 ? -6.663 5.488 -12.667 1.00 95.25 174 GLY A N 1
ATOM 1356 C CA . GLY A 1 174 ? -7.679 5.078 -13.648 1.00 95.25 174 GLY A CA 1
ATOM 1357 C C . GLY A 1 174 ? -7.079 4.588 -14.978 1.00 95.25 174 GLY A C 1
ATOM 1358 O O . GLY A 1 174 ? -7.363 3.461 -15.388 1.00 95.25 174 GLY A O 1
ATOM 1359 N N . PRO A 1 175 ? -6.195 5.366 -15.630 1.00 96.81 175 PRO A N 1
ATOM 1360 C CA . PRO A 1 175 ? -5.514 4.916 -16.844 1.00 96.81 175 PRO A CA 1
ATOM 1361 C C . PRO A 1 175 ? -4.614 3.679 -16.664 1.00 96.81 175 PRO A C 1
ATOM 1363 O O . PRO A 1 175 ? -4.488 2.890 -17.599 1.00 96.81 175 PRO A O 1
ATOM 1366 N N . MET A 1 176 ? -4.011 3.458 -15.488 1.00 97.69 176 MET A N 1
ATOM 1367 C CA . MET A 1 176 ? -3.276 2.216 -15.190 1.00 97.69 176 MET A CA 1
ATOM 1368 C C . MET A 1 176 ? -4.222 1.008 -15.133 1.00 97.69 176 MET A C 1
ATOM 1370 O O . MET A 1 176 ? -3.897 -0.047 -15.678 1.00 97.69 176 MET A O 1
ATOM 1374 N N . ILE A 1 177 ? -5.414 1.170 -14.548 1.00 97.44 177 ILE A N 1
ATOM 1375 C CA . ILE A 1 177 ? -6.472 0.148 -14.564 1.00 97.44 177 ILE A CA 1
ATOM 1376 C C . ILE A 1 177 ? -6.908 -0.161 -16.003 1.00 97.44 177 ILE A C 1
ATOM 1378 O O . ILE A 1 177 ? -7.034 -1.331 -16.367 1.00 97.44 177 ILE A O 1
ATOM 1382 N N . ASP A 1 178 ? -7.101 0.863 -16.840 1.00 97.62 178 ASP A N 1
ATOM 1383 C CA . ASP A 1 178 ? -7.437 0.672 -18.257 1.00 97.62 178 ASP A CA 1
ATOM 1384 C C . ASP A 1 178 ? -6.327 -0.058 -19.018 1.00 97.62 178 ASP A C 1
ATOM 1386 O O . ASP A 1 178 ? -6.606 -0.963 -19.806 1.00 97.62 178 ASP A O 1
ATOM 1390 N N . MET A 1 179 ? -5.064 0.278 -18.745 1.00 97.56 179 MET A N 1
ATOM 1391 C CA . MET A 1 179 ? -3.916 -0.413 -19.326 1.00 97.56 179 MET A CA 1
ATOM 1392 C C . MET A 1 179 ? -3.915 -1.898 -18.952 1.00 97.56 179 MET A C 1
ATOM 1394 O O . MET A 1 179 ? -3.834 -2.749 -19.834 1.00 97.56 179 MET A O 1
ATOM 1398 N N . LEU A 1 180 ? -4.078 -2.230 -17.670 1.00 97.75 180 LEU A N 1
ATOM 1399 C CA . LEU A 1 180 ? -4.180 -3.620 -17.216 1.00 97.75 180 LEU A CA 1
ATOM 1400 C C . LEU A 1 180 ? -5.361 -4.345 -17.870 1.00 97.75 180 LEU A C 1
ATOM 1402 O O . LEU A 1 180 ? -5.222 -5.490 -18.301 1.00 97.75 180 LEU A O 1
ATOM 1406 N N . ALA A 1 181 ? -6.505 -3.670 -18.000 1.00 97.88 181 ALA A N 1
ATOM 1407 C CA . ALA A 1 181 ? -7.695 -4.237 -18.616 1.00 97.88 181 ALA A CA 1
ATOM 1408 C C . ALA A 1 181 ? -7.463 -4.570 -20.095 1.00 97.88 181 ALA A C 1
ATOM 1410 O O . ALA A 1 181 ? -7.894 -5.629 -20.543 1.00 97.88 181 ALA A O 1
ATOM 1411 N N . ILE A 1 182 ? -6.745 -3.726 -20.845 1.00 97.12 182 ILE A N 1
ATOM 1412 C CA . ILE A 1 182 ? -6.378 -4.011 -22.241 1.00 97.12 182 ILE A CA 1
ATOM 1413 C C . ILE A 1 182 ? -5.570 -5.313 -22.332 1.00 97.12 182 ILE A C 1
ATOM 1415 O O . ILE A 1 182 ? -5.884 -6.168 -23.158 1.00 97.12 182 ILE A O 1
ATOM 1419 N N . PHE A 1 183 ? -4.574 -5.498 -21.460 1.00 95.25 183 PHE A N 1
ATOM 1420 C CA . PHE A 1 183 ? -3.741 -6.707 -21.457 1.00 95.25 183 PHE A CA 1
ATOM 1421 C C . PHE A 1 183 ? -4.490 -7.954 -20.966 1.00 95.25 183 PHE A C 1
ATOM 1423 O O . PHE A 1 183 ? -4.217 -9.051 -21.449 1.00 95.25 183 PHE A O 1
ATOM 1430 N N . ALA A 1 184 ? -5.445 -7.799 -20.047 1.00 95.69 184 ALA A N 1
ATOM 1431 C CA . ALA A 1 184 ? -6.258 -8.895 -19.521 1.00 95.69 184 ALA A CA 1
ATOM 1432 C C . ALA A 1 184 ? -7.417 -9.319 -20.449 1.00 95.69 184 ALA A C 1
ATOM 1434 O O . ALA A 1 184 ? -8.061 -10.335 -20.193 1.00 95.69 184 ALA A O 1
ATOM 1435 N N . GLY A 1 185 ? -7.709 -8.557 -21.512 1.00 95.81 185 GLY A N 1
ATOM 1436 C CA . GLY A 1 185 ? -8.845 -8.813 -22.409 1.00 95.81 185 GLY A CA 1
ATOM 1437 C C . GLY A 1 185 ? -10.169 -8.181 -21.954 1.00 95.81 185 GLY A C 1
ATOM 1438 O O . GLY A 1 185 ? -11.240 -8.617 -22.370 1.00 95.81 185 GLY A O 1
ATOM 1439 N N . GLY A 1 186 ? -10.108 -7.156 -21.105 1.00 97.56 186 GLY A N 1
ATOM 1440 C CA . GLY A 1 186 ? -11.236 -6.349 -20.644 1.00 97.56 186 GLY A CA 1
ATOM 1441 C C . GLY A 1 186 ? -11.288 -6.196 -19.123 1.00 97.56 186 GLY A C 1
ATOM 1442 O O . GLY A 1 186 ? -10.663 -6.947 -18.374 1.00 97.56 186 GLY A O 1
ATOM 1443 N N . ARG A 1 187 ? -12.083 -5.229 -18.645 1.00 97.81 187 ARG A N 1
ATOM 1444 C CA . ARG A 1 187 ? -12.248 -4.950 -17.205 1.00 97.81 187 ARG A CA 1
ATOM 1445 C C . ARG A 1 187 ? -12.848 -6.131 -16.438 1.00 97.81 187 ARG A C 1
ATOM 1447 O O . ARG A 1 187 ? -12.426 -6.404 -15.323 1.00 97.81 187 ARG A O 1
ATOM 1454 N N . GLU A 1 188 ? -13.786 -6.864 -17.040 1.00 97.88 188 GLU A N 1
ATOM 1455 C CA . GLU A 1 188 ? -14.375 -8.056 -16.414 1.00 97.88 188 GLU A CA 1
ATOM 1456 C C . GLU A 1 188 ? -13.358 -9.201 -16.286 1.00 97.88 188 GLU A C 1
ATOM 1458 O O . GLU A 1 188 ? -13.317 -9.884 -15.264 1.00 97.88 188 GLU A O 1
ATOM 1463 N N . ALA A 1 189 ? -12.516 -9.400 -17.306 1.00 97.81 189 ALA A N 1
ATOM 1464 C CA . ALA A 1 189 ? -11.460 -10.406 -17.269 1.00 97.81 189 ALA A CA 1
ATOM 1465 C C . ALA A 1 189 ? -10.414 -10.068 -16.197 1.00 97.81 189 ALA A C 1
ATOM 1467 O O . ALA A 1 189 ? -10.062 -10.939 -15.401 1.00 97.81 189 ALA A O 1
ATOM 1468 N N . LEU A 1 190 ? -10.006 -8.795 -16.115 1.00 98.19 190 LEU A N 1
ATOM 1469 C CA . LEU A 1 190 ? -9.104 -8.301 -15.073 1.00 98.19 190 LEU A CA 1
ATOM 1470 C C . LEU A 1 190 ? -9.696 -8.473 -13.667 1.00 98.19 190 LEU A C 1
ATOM 1472 O O . LEU A 1 190 ? -9.008 -8.962 -12.783 1.00 98.19 190 LEU A O 1
ATOM 1476 N N . ALA A 1 191 ? -10.973 -8.139 -13.466 1.00 97.62 191 ALA A N 1
ATOM 1477 C CA . ALA A 1 191 ? -11.644 -8.298 -12.174 1.00 97.62 191 ALA A CA 1
ATOM 1478 C C . ALA A 1 191 ? -11.719 -9.766 -11.709 1.00 97.62 191 ALA A C 1
ATOM 1480 O O . ALA A 1 191 ? -11.674 -10.043 -10.514 1.00 97.62 191 ALA A O 1
ATOM 1481 N N . LYS A 1 192 ? -11.839 -10.723 -12.641 1.00 97.81 192 LYS A N 1
ATOM 1482 C CA . LYS A 1 192 ? -11.847 -12.166 -12.328 1.00 97.81 192 LYS A CA 1
ATOM 1483 C C . LYS A 1 192 ? -10.448 -12.725 -12.077 1.00 97.81 192 LYS A C 1
ATOM 1485 O O . LYS A 1 192 ? -10.300 -13.674 -11.309 1.00 97.81 192 LYS A O 1
ATOM 1490 N N . LYS A 1 193 ? -9.444 -12.191 -12.773 1.00 98.06 193 LYS A N 1
ATOM 1491 C CA . LYS A 1 193 ? -8.048 -12.631 -12.720 1.00 98.06 193 LYS A CA 1
ATOM 1492 C C . LYS A 1 193 ? -7.125 -11.413 -12.643 1.00 98.06 193 LYS A C 1
ATOM 1494 O O . LYS A 1 193 ? -6.517 -11.055 -13.655 1.00 98.06 193 LYS A O 1
ATOM 1499 N N . PRO A 1 194 ? -7.031 -10.754 -11.476 1.00 98.12 194 PRO A N 1
ATOM 1500 C CA . PRO A 1 194 ? -6.211 -9.561 -11.345 1.00 98.12 194 PRO A CA 1
ATOM 1501 C C . PRO A 1 194 ? -4.745 -9.903 -11.602 1.00 98.12 194 PRO A C 1
ATOM 1503 O O . PRO A 1 194 ? -4.224 -10.893 -11.094 1.00 98.12 194 PRO A O 1
ATOM 1506 N N . THR A 1 195 ? -4.075 -9.083 -12.403 1.00 98.19 195 THR A N 1
ATOM 1507 C CA . THR A 1 195 ? -2.653 -9.242 -12.749 1.00 98.19 195 THR A CA 1
ATOM 1508 C C . THR A 1 195 ? -1.761 -8.254 -12.000 1.00 98.19 195 THR A C 1
ATOM 1510 O O . THR A 1 195 ? -0.547 -8.235 -12.199 1.00 98.19 195 THR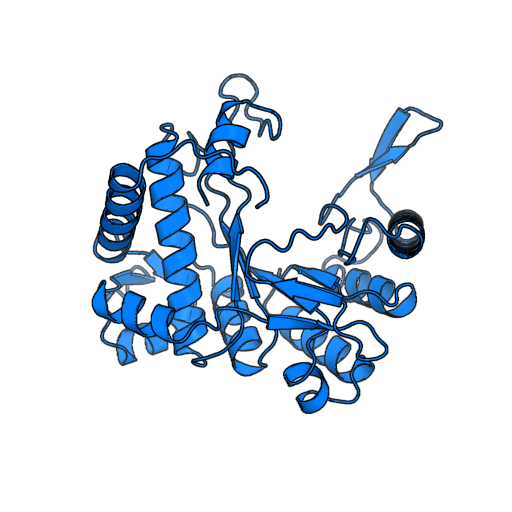 A O 1
ATOM 1513 N N . ALA A 1 196 ? -2.352 -7.424 -11.140 1.00 98.19 196 ALA A N 1
ATOM 1514 C CA . ALA A 1 196 ? -1.644 -6.421 -10.371 1.00 98.19 196 ALA A CA 1
ATOM 1515 C C . ALA A 1 196 ? -2.266 -6.206 -8.991 1.00 98.19 196 ALA A C 1
ATOM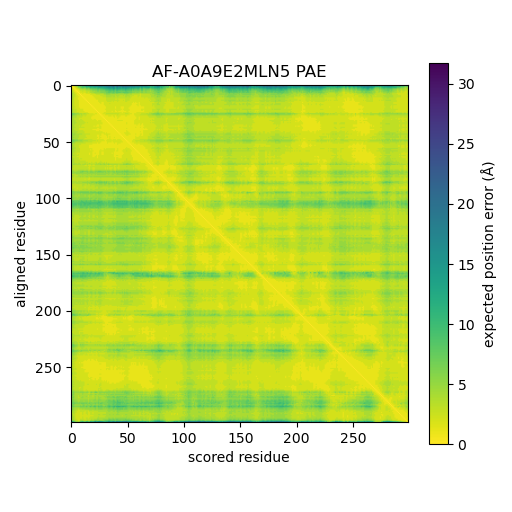 1517 O O . ALA A 1 196 ? -3.471 -6.399 -8.815 1.00 98.19 196 ALA A O 1
ATOM 1518 N N . VAL A 1 197 ? -1.435 -5.744 -8.063 1.00 98.12 197 VAL A N 1
ATOM 1519 C CA . VAL A 1 197 ? -1.834 -5.114 -6.801 1.00 98.12 197 VAL A CA 1
ATOM 1520 C C . VAL A 1 197 ? -1.273 -3.692 -6.772 1.00 98.12 197 VAL A C 1
ATOM 1522 O O . VAL A 1 197 ? -0.210 -3.431 -7.346 1.00 98.12 197 VAL A O 1
ATOM 1525 N N . PHE A 1 198 ? -2.015 -2.770 -6.163 1.00 98.19 198 PHE A N 1
ATOM 1526 C CA . PHE A 1 198 ? -1.630 -1.365 -6.060 1.00 98.19 198 PHE A CA 1
ATOM 1527 C C . PHE A 1 198 ? -1.336 -0.972 -4.615 1.00 98.19 198 PHE A C 1
ATOM 1529 O O . PHE A 1 198 ? -2.248 -0.969 -3.790 1.00 98.19 198 PHE A O 1
ATOM 1536 N N . ASP A 1 199 ? -0.106 -0.548 -4.346 1.00 97.31 199 ASP A N 1
ATOM 1537 C CA . ASP A 1 199 ? 0.295 0.087 -3.097 1.00 97.31 199 ASP A CA 1
ATOM 1538 C C . ASP A 1 199 ? -0.441 1.423 -2.959 1.00 97.31 199 ASP A C 1
ATOM 1540 O O . ASP A 1 199 ? -0.310 2.324 -3.802 1.00 97.31 199 ASP A O 1
ATOM 1544 N N . VAL A 1 200 ? -1.209 1.565 -1.881 1.00 97.00 200 VAL A N 1
ATOM 1545 C CA . VAL A 1 200 ? -1.901 2.800 -1.520 1.00 97.00 200 VAL A CA 1
ATOM 1546 C C . VAL A 1 200 ? -1.526 3.184 -0.096 1.00 97.00 200 VAL A C 1
ATOM 1548 O O . VAL A 1 200 ? -1.919 2.546 0.879 1.00 97.00 200 VAL A O 1
ATOM 1551 N N . CYS A 1 201 ? -0.753 4.258 0.026 1.00 94.62 201 CYS A N 1
ATOM 1552 C CA . CYS A 1 201 ? -0.230 4.705 1.309 1.00 94.62 201 CYS A CA 1
ATOM 1553 C C . CYS A 1 201 ? -1.156 5.744 1.964 1.00 94.62 201 CYS A C 1
ATOM 1555 O O . CYS A 1 201 ? -1.505 6.744 1.320 1.00 94.62 201 CYS A O 1
ATOM 1557 N N . PRO A 1 202 ? -1.482 5.599 3.259 1.00 95.88 202 PRO A N 1
ATOM 1558 C CA . PRO A 1 202 ? -1.865 6.744 4.066 1.00 95.88 202 PRO A CA 1
ATOM 1559 C C . PRO A 1 202 ? -0.669 7.700 4.190 1.00 95.88 202 PRO A C 1
ATOM 1561 O O . PRO A 1 202 ? 0.481 7.343 3.940 1.00 95.88 202 PRO A O 1
ATOM 1564 N N . SER A 1 203 ? -0.939 8.944 4.565 1.00 95.00 203 SER A N 1
ATOM 1565 C CA . SER A 1 203 ? 0.070 9.928 4.952 1.00 95.00 203 SER A CA 1
ATOM 1566 C C . SER A 1 203 ? 0.112 10.000 6.481 1.00 95.00 203 SER A C 1
ATOM 1568 O O . SER A 1 203 ? -0.817 10.537 7.086 1.00 95.00 203 SER A O 1
ATOM 1570 N N . PRO A 1 204 ? 1.148 9.456 7.135 1.00 90.50 204 PRO A N 1
ATOM 1571 C CA . PRO A 1 204 ? 1.225 9.503 8.584 1.00 90.50 204 PRO A CA 1
ATOM 1572 C C . PRO A 1 204 ? 1.358 10.943 9.117 1.00 90.50 204 PRO A C 1
ATOM 1574 O O . PRO A 1 204 ? 2.044 11.764 8.498 1.00 90.50 204 PRO A O 1
ATOM 1577 N N . PRO A 1 205 ? 0.756 11.260 10.277 1.00 94.44 205 PRO A N 1
ATOM 1578 C CA . PRO A 1 205 ? -0.107 10.385 11.070 1.00 94.44 205 PRO A CA 1
ATOM 1579 C C . PRO A 1 205 ? -1.580 10.448 10.634 1.00 94.44 205 PRO A C 1
ATOM 1581 O O . PRO A 1 205 ? -2.169 11.528 10.616 1.00 94.44 205 PRO A O 1
ATOM 1584 N N . LEU A 1 206 ? -2.202 9.286 10.386 1.00 96.88 206 LEU A N 1
ATOM 1585 C CA . LEU A 1 206 ? -3.667 9.131 10.283 1.00 96.88 206 LEU A CA 1
ATOM 1586 C C . LEU A 1 206 ? -4.362 10.016 9.221 1.00 96.88 206 LEU A C 1
ATOM 1588 O O . LEU A 1 206 ? -5.505 10.443 9.418 1.00 96.88 206 LEU A O 1
ATOM 1592 N N . ILE A 1 207 ? -3.702 10.309 8.094 1.00 98.19 207 ILE A N 1
ATOM 1593 C CA . ILE A 1 207 ? -4.293 11.087 6.993 1.00 98.19 207 ILE A CA 1
ATOM 1594 C C . ILE A 1 207 ? -4.483 10.205 5.759 1.00 98.19 207 ILE A C 1
ATOM 1596 O O . ILE A 1 207 ? -3.531 9.673 5.196 1.00 98.19 207 ILE A O 1
ATOM 1600 N N . TRP A 1 208 ? -5.707 10.156 5.254 1.00 98.38 208 TRP A N 1
ATOM 1601 C CA . TRP A 1 208 ? -6.022 9.694 3.913 1.00 98.38 208 TRP A CA 1
ATOM 1602 C C . TRP A 1 208 ? -6.142 10.894 2.980 1.00 98.38 208 TRP A C 1
ATOM 1604 O O . TRP A 1 208 ? -7.073 11.704 3.058 1.00 98.38 208 TRP A O 1
ATOM 1614 N N . SER A 1 209 ? -5.148 11.032 2.102 1.00 97.44 209 SER A N 1
ATOM 1615 C CA . SER A 1 209 ? -5.105 12.107 1.115 1.00 97.44 209 SER A CA 1
ATOM 1616 C C . SER A 1 209 ? -6.239 11.973 0.095 1.00 97.44 209 SER A C 1
ATOM 1618 O O . SER A 1 209 ? -6.867 10.914 -0.029 1.00 97.44 209 SER A O 1
ATOM 1620 N N . HIS A 1 210 ? -6.484 13.032 -0.681 1.00 96.44 210 HIS A N 1
ATOM 1621 C CA . HIS A 1 210 ? -7.471 12.977 -1.761 1.00 96.44 210 HIS A CA 1
ATOM 1622 C C . HIS A 1 210 ? -7.155 11.837 -2.743 1.00 96.44 210 HIS A C 1
ATOM 1624 O O . HIS A 1 210 ? -8.042 11.074 -3.115 1.00 96.44 210 HIS A O 1
ATOM 1630 N N . PHE A 1 211 ? -5.891 11.698 -3.160 1.00 94.81 211 PHE A N 1
ATOM 1631 C CA . PHE A 1 211 ? -5.509 10.670 -4.132 1.00 94.81 211 PHE A CA 1
ATOM 1632 C C . PHE A 1 211 ? -5.501 9.259 -3.536 1.00 94.81 211 PHE A C 1
ATOM 1634 O O . PHE A 1 211 ? -5.901 8.324 -4.227 1.00 94.81 211 PHE A O 1
ATOM 1641 N N . GLY A 1 212 ? -5.079 9.102 -2.275 1.00 96.75 212 GLY A N 1
ATOM 1642 C CA . GLY A 1 212 ? -5.050 7.803 -1.605 1.00 96.75 212 GLY A CA 1
ATOM 1643 C C . GLY A 1 212 ? -6.463 7.259 -1.423 1.00 96.75 212 GLY A C 1
ATOM 1644 O O . GLY A 1 212 ? -6.761 6.149 -1.852 1.00 96.75 212 GLY A O 1
ATOM 1645 N N . SER A 1 213 ? -7.369 8.096 -0.907 1.00 98.06 213 SER A N 1
ATOM 1646 C CA . SER A 1 213 ? -8.784 7.737 -0.739 1.00 98.06 213 SER A CA 1
ATOM 1647 C C . SER A 1 213 ? -9.451 7.388 -2.073 1.00 98.06 213 SER A C 1
ATOM 1649 O O . SER A 1 213 ? -10.149 6.383 -2.163 1.00 98.06 213 SER A O 1
ATOM 1651 N N . GLN A 1 214 ? -9.213 8.191 -3.120 1.00 98.00 214 GLN A N 1
ATOM 1652 C CA . GLN A 1 214 ? -9.789 7.935 -4.444 1.00 98.00 214 GLN A CA 1
ATOM 1653 C C . GLN A 1 214 ? -9.274 6.614 -5.015 1.00 98.00 214 GLN A C 1
ATOM 1655 O O . GLN A 1 214 ? -10.056 5.825 -5.530 1.00 98.00 214 GLN A O 1
ATOM 1660 N N . SER A 1 215 ? -7.972 6.349 -4.881 1.00 97.75 215 SER A N 1
ATOM 1661 C CA . SER A 1 215 ? -7.371 5.117 -5.393 1.00 97.75 215 SER A CA 1
ATOM 1662 C C . SER A 1 215 ? -7.943 3.886 -4.693 1.00 97.75 215 SER A C 1
ATOM 1664 O O . SER A 1 215 ? -8.286 2.930 -5.378 1.00 97.75 215 SER A O 1
ATOM 1666 N N . LEU A 1 216 ? -8.140 3.921 -3.366 1.00 98.25 216 LEU A N 1
ATOM 1667 C CA . LEU A 1 216 ? -8.820 2.834 -2.646 1.00 98.25 216 LEU A CA 1
ATOM 1668 C C . LEU A 1 216 ? -10.229 2.576 -3.196 1.00 98.25 216 LEU A C 1
ATOM 1670 O O . LEU A 1 216 ? -10.591 1.428 -3.441 1.00 98.25 216 LEU A O 1
ATOM 1674 N N . ILE A 1 217 ? -11.016 3.634 -3.409 1.00 98.56 217 ILE A N 1
ATOM 1675 C CA . ILE A 1 217 ? -12.386 3.527 -3.928 1.00 98.56 217 ILE A CA 1
ATOM 1676 C C . ILE A 1 217 ? -12.394 2.967 -5.358 1.00 98.56 217 ILE A C 1
ATOM 1678 O O . ILE A 1 217 ? -13.180 2.065 -5.669 1.00 98.56 217 ILE A O 1
ATOM 1682 N N . ASP A 1 218 ? -11.524 3.481 -6.227 1.00 98.00 218 ASP A N 1
ATOM 1683 C CA . ASP A 1 218 ? -11.440 3.082 -7.633 1.00 98.00 218 ASP A CA 1
ATOM 1684 C C . ASP A 1 218 ? -11.020 1.612 -7.773 1.00 98.00 218 ASP A C 1
ATOM 1686 O O . ASP A 1 218 ? -11.639 0.858 -8.531 1.00 98.00 218 ASP A O 1
ATOM 1690 N N . LEU A 1 219 ? -10.005 1.192 -7.010 1.00 98.38 219 LEU A N 1
ATOM 1691 C CA . LEU A 1 219 ? -9.498 -0.183 -6.988 1.00 98.38 219 LEU A CA 1
ATOM 1692 C C . LEU A 1 219 ? -10.545 -1.156 -6.441 1.00 98.38 219 LEU A C 1
ATOM 1694 O O . LEU A 1 219 ? -10.829 -2.164 -7.099 1.00 98.38 219 LEU A O 1
ATOM 1698 N N . ALA A 1 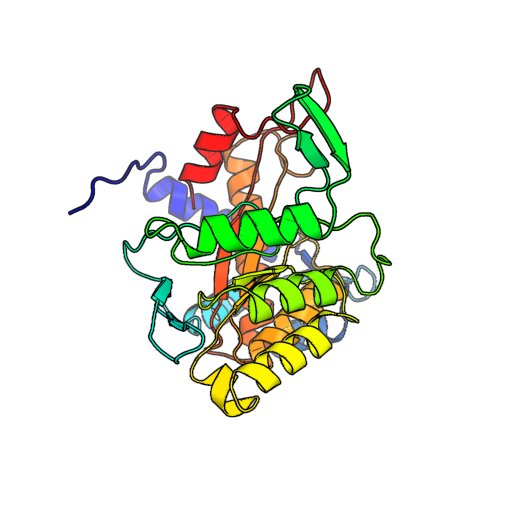220 ? -11.197 -0.806 -5.324 1.00 98.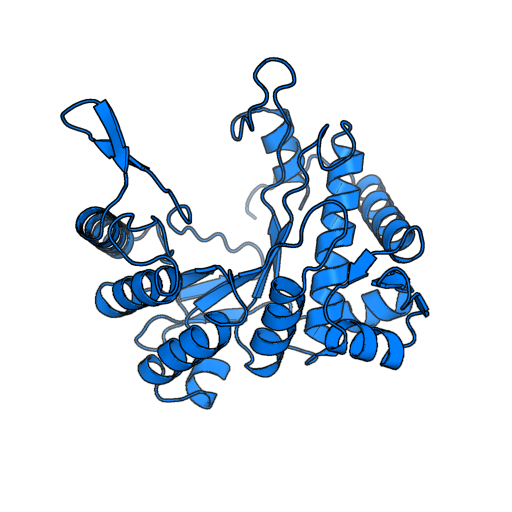56 220 ALA A N 1
ATOM 1699 C CA . ALA A 1 220 ? -12.288 -1.592 -4.759 1.00 98.56 220 ALA A CA 1
ATOM 1700 C C . ALA A 1 220 ? -13.364 -1.836 -5.818 1.00 98.56 220 ALA A C 1
ATOM 1702 O O . ALA A 1 220 ? -13.647 -2.975 -6.191 1.00 98.56 220 ALA A O 1
ATOM 1703 N N . ARG A 1 221 ? -13.911 -0.762 -6.401 1.00 98.25 221 ARG A N 1
ATOM 1704 C CA . ARG A 1 221 ? -14.982 -0.842 -7.407 1.00 98.25 221 ARG A CA 1
ATOM 1705 C C . ARG A 1 221 ? -14.571 -1.651 -8.637 1.00 98.25 221 ARG A C 1
ATOM 1707 O O . ARG A 1 221 ? -15.387 -2.434 -9.140 1.00 98.25 221 ARG A O 1
ATOM 1714 N N . ALA A 1 222 ? -13.313 -1.539 -9.063 1.00 97.94 222 ALA A N 1
ATOM 1715 C CA . ALA A 1 222 ? -12.740 -2.316 -10.160 1.00 97.94 222 ALA A CA 1
ATOM 1716 C C . ALA A 1 222 ? -12.437 -3.789 -9.811 1.00 97.94 222 ALA A C 1
ATOM 1718 O O . ALA A 1 222 ? -12.166 -4.562 -10.727 1.00 97.94 222 ALA A O 1
ATOM 1719 N N . ALA A 1 223 ? -12.529 -4.190 -8.535 1.00 97.62 223 ALA A N 1
ATOM 1720 C CA . ALA A 1 223 ? -12.074 -5.487 -8.019 1.00 97.62 223 ALA A CA 1
ATOM 1721 C C . ALA A 1 223 ? -10.597 -5.777 -8.346 1.00 97.62 223 ALA A C 1
ATOM 1723 O O . ALA A 1 223 ? -10.223 -6.908 -8.656 1.00 97.62 223 ALA A O 1
ATOM 1724 N N . ILE A 1 224 ? -9.764 -4.738 -8.283 1.00 98.06 224 ILE A N 1
ATOM 1725 C CA . ILE A 1 224 ? -8.312 -4.851 -8.407 1.00 98.06 224 ILE A CA 1
ATOM 1726 C C . ILE A 1 224 ? -7.731 -4.754 -6.996 1.00 98.06 224 ILE A C 1
ATOM 1728 O O . ILE A 1 224 ? -8.086 -3.815 -6.285 1.00 98.06 224 ILE A O 1
ATOM 1732 N N . PRO A 1 225 ? -6.868 -5.696 -6.581 1.00 98.38 225 PRO A N 1
ATOM 1733 C CA . PRO A 1 225 ? -6.272 -5.675 -5.256 1.00 98.38 225 PRO A CA 1
ATOM 1734 C C . PRO A 1 225 ? -5.563 -4.359 -4.935 1.00 98.38 225 PRO A C 1
ATOM 1736 O O . PRO A 1 225 ? -4.742 -3.873 -5.717 1.00 98.38 225 PRO A O 1
ATOM 1739 N N . ALA A 1 226 ? -5.854 -3.818 -3.758 1.00 98.31 226 ALA A N 1
ATOM 1740 C CA . ALA A 1 226 ? -5.053 -2.775 -3.129 1.00 98.31 226 ALA A CA 1
ATOM 1741 C C . ALA A 1 226 ? -4.146 -3.391 -2.051 1.00 98.31 226 ALA A C 1
ATOM 1743 O O . ALA A 1 226 ? -4.504 -4.381 -1.419 1.00 98.31 226 ALA A O 1
ATOM 1744 N N . GLU A 1 227 ? -2.995 -2.793 -1.802 1.00 97.75 227 GLU A N 1
ATOM 1745 C CA . GLU A 1 227 ? -2.134 -3.092 -0.663 1.00 97.75 227 GLU A CA 1
ATOM 1746 C C . GLU A 1 227 ? -1.962 -1.807 0.133 1.00 97.75 227 GLU A C 1
ATOM 1748 O O . GLU A 1 227 ? -1.507 -0.790 -0.391 1.00 97.75 227 GLU A O 1
ATOM 1753 N N . ILE A 1 228 ? -2.389 -1.810 1.395 1.00 97.19 228 ILE A N 1
ATOM 1754 C CA . ILE A 1 228 ? -2.160 -0.645 2.243 1.00 97.19 228 ILE A CA 1
ATOM 1755 C C . ILE A 1 228 ? -0.716 -0.697 2.689 1.00 97.19 228 ILE A C 1
ATOM 1757 O O . ILE A 1 228 ? -0.328 -1.643 3.356 1.00 97.19 228 ILE A O 1
ATOM 1761 N N . VAL A 1 229 ? 0.055 0.338 2.371 1.00 94.19 229 VAL A N 1
ATOM 1762 C CA . VAL A 1 229 ? 1.444 0.455 2.822 1.00 94.19 229 VAL A CA 1
ATOM 1763 C C . VAL A 1 229 ? 1.531 1.625 3.791 1.00 94.19 229 VAL A C 1
ATOM 1765 O O . VAL A 1 229 ? 1.830 2.759 3.410 1.00 94.19 229 VAL A O 1
ATOM 1768 N N . SER A 1 230 ? 1.201 1.361 5.055 1.00 94.12 230 SER A N 1
ATOM 1769 C CA . SER A 1 230 ? 1.370 2.331 6.140 1.00 94.12 230 SER A CA 1
ATOM 1770 C C . SER A 1 230 ? 2.848 2.403 6.550 1.00 94.12 230 SER A C 1
ATOM 1772 O O . SER A 1 230 ? 3.513 1.381 6.724 1.00 94.12 230 SER A O 1
ATOM 1774 N N . MET A 1 231 ? 3.375 3.625 6.674 1.00 92.31 231 MET A N 1
ATOM 1775 C CA . MET A 1 231 ? 4.805 3.887 6.891 1.00 92.31 231 MET A CA 1
ATOM 1776 C C . MET A 1 231 ? 5.057 4.834 8.082 1.00 92.31 231 MET A C 1
ATOM 1778 O O . MET A 1 231 ? 5.676 5.890 7.906 1.00 92.31 231 MET A O 1
ATOM 1782 N N . PRO A 1 232 ? 4.557 4.539 9.297 1.00 90.88 232 PRO A N 1
ATOM 1783 C CA . PRO A 1 232 ? 4.848 5.365 10.456 1.00 90.88 232 PRO A CA 1
ATOM 1784 C C . PRO A 1 232 ? 6.355 5.390 10.700 1.00 90.88 232 PRO A C 1
ATOM 1786 O O . PRO A 1 232 ? 7.001 4.354 10.859 1.00 90.88 232 PRO A O 1
ATOM 1789 N N . LEU A 1 233 ? 6.908 6.601 10.722 1.00 93.94 233 LEU A N 1
ATOM 1790 C CA . LEU A 1 233 ? 8.307 6.841 11.039 1.00 93.94 233 LEU A CA 1
ATOM 1791 C C . LEU A 1 233 ? 8.412 7.202 12.521 1.00 93.94 233 LEU A C 1
ATOM 1793 O O . LEU A 1 233 ? 8.115 8.342 12.907 1.00 93.94 233 LEU A O 1
ATOM 1797 N N . ALA A 1 234 ? 8.800 6.228 13.341 1.00 94.31 234 ALA A N 1
ATOM 1798 C CA . ALA A 1 234 ? 8.889 6.371 14.787 1.00 94.31 234 ALA A CA 1
ATOM 1799 C C . ALA A 1 234 ? 9.832 7.530 15.154 1.00 94.31 234 ALA A C 1
ATOM 1801 O O . ALA A 1 234 ? 10.998 7.565 14.755 1.00 94.31 234 ALA A O 1
ATOM 1802 N N . GLY A 1 235 ? 9.298 8.506 15.896 1.00 92.19 235 GLY A N 1
ATOM 1803 C CA . GLY A 1 235 ? 10.006 9.724 16.306 1.00 92.19 235 GLY A CA 1
ATOM 1804 C C . GLY A 1 235 ? 9.777 10.944 15.406 1.00 92.19 235 GLY A C 1
ATOM 1805 O O . GLY A 1 235 ? 10.171 12.042 15.792 1.00 92.19 235 GLY A O 1
ATOM 1806 N N . VAL A 1 236 ? 9.108 10.787 14.256 1.00 91.88 236 VAL A N 1
ATOM 1807 C CA . VAL A 1 236 ? 8.791 11.892 13.326 1.00 91.88 236 VAL A CA 1
ATOM 1808 C C . VAL A 1 236 ? 7.301 11.967 13.040 1.00 91.88 236 VAL A C 1
ATOM 1810 O O . VAL A 1 236 ? 6.640 12.929 13.419 1.00 91.88 236 VAL A O 1
ATOM 1813 N N . ALA A 1 237 ? 6.780 10.950 12.358 1.00 91.75 237 ALA A N 1
ATOM 1814 C CA . ALA A 1 237 ? 5.397 10.889 11.893 1.00 91.75 237 ALA A CA 1
ATOM 1815 C C . ALA A 1 237 ? 4.580 9.841 12.667 1.00 91.75 237 ALA A C 1
ATOM 1817 O O . ALA A 1 237 ? 3.458 9.518 12.286 1.00 91.75 237 ALA A O 1
ATOM 1818 N N . ALA A 1 238 ? 5.166 9.314 13.742 1.00 94.75 238 ALA A N 1
ATOM 1819 C CA . ALA A 1 238 ? 4.571 8.407 14.706 1.00 94.75 238 ALA A CA 1
ATOM 1820 C C . ALA A 1 238 ? 5.275 8.554 16.069 1.00 94.75 238 ALA A C 1
ATOM 1822 O O . ALA A 1 238 ? 6.386 9.104 16.130 1.00 94.75 238 ALA A O 1
ATOM 1823 N N . PRO A 1 239 ? 4.672 8.075 17.175 1.00 95.00 239 PRO A N 1
ATOM 1824 C CA . PRO A 1 239 ? 5.331 8.059 18.476 1.00 95.00 239 PRO A CA 1
ATOM 1825 C C . PRO A 1 239 ? 6.712 7.396 18.408 1.00 95.00 239 PRO A C 1
ATOM 1827 O O . PRO A 1 239 ? 6.895 6.393 17.729 1.00 95.00 239 PRO A O 1
ATOM 1830 N N . VAL A 1 240 ? 7.690 7.918 19.154 1.00 94.94 240 VAL A N 1
ATOM 1831 C CA . VAL A 1 240 ? 9.054 7.344 19.190 1.00 94.94 240 VAL A CA 1
ATOM 1832 C C . VAL A 1 240 ? 9.093 5.920 19.763 1.00 94.94 240 VAL A C 1
ATOM 1834 O O . VAL A 1 240 ? 10.064 5.193 19.581 1.00 94.94 240 VAL A O 1
ATOM 1837 N N . THR A 1 241 ? 8.041 5.504 20.469 1.00 95.19 241 THR A N 1
ATOM 1838 C CA . THR A 1 241 ? 7.920 4.150 21.004 1.00 95.19 241 THR A CA 1
ATOM 1839 C C . THR A 1 241 ? 7.493 3.175 19.907 1.00 95.19 241 THR A C 1
ATOM 1841 O O . THR A 1 241 ? 6.560 3.449 19.152 1.00 95.19 241 THR A O 1
ATOM 1844 N N . LEU A 1 242 ? 8.129 1.997 19.860 1.00 94.94 242 LEU A N 1
ATOM 1845 C CA . LEU A 1 242 ? 7.834 0.974 18.846 1.00 94.94 242 LEU A CA 1
ATOM 1846 C C . LEU A 1 242 ? 6.355 0.571 18.873 1.00 94.94 242 LEU A C 1
ATOM 1848 O O . LEU A 1 242 ? 5.674 0.659 17.861 1.00 94.94 242 LEU A O 1
ATOM 1852 N N . LEU A 1 243 ? 5.824 0.233 20.054 1.00 95.44 243 LEU A N 1
ATOM 1853 C CA . LEU A 1 243 ? 4.413 -0.139 20.200 1.00 95.44 243 LEU A CA 1
ATOM 1854 C C . LEU A 1 243 ? 3.456 0.993 19.805 1.00 95.44 243 LEU A C 1
ATOM 1856 O O . LEU A 1 243 ? 2.437 0.721 19.186 1.00 95.44 243 LEU A O 1
ATOM 1860 N N . GLY A 1 244 ? 3.785 2.253 20.107 1.00 96.31 244 GLY A N 1
ATOM 1861 C CA . GLY A 1 244 ? 2.956 3.387 19.691 1.00 96.31 244 GLY A CA 1
ATOM 1862 C C . GLY A 1 244 ? 2.910 3.543 18.169 1.00 96.31 244 GLY A C 1
ATOM 1863 O O . GLY A 1 244 ? 1.857 3.848 17.613 1.00 96.31 244 GLY A O 1
ATOM 1864 N N . SER A 1 245 ? 4.027 3.271 17.490 1.00 96.19 245 SER A N 1
ATOM 1865 C CA . SER A 1 245 ? 4.080 3.232 16.026 1.00 96.19 245 SER A CA 1
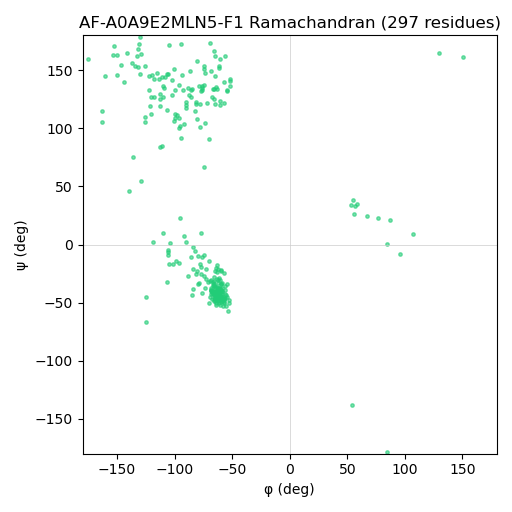ATOM 1866 C C . SER A 1 245 ? 3.293 2.058 15.442 1.00 96.19 245 SER A C 1
ATOM 1868 O O . SER A 1 245 ? 2.586 2.252 14.459 1.00 96.19 245 SER A O 1
ATOM 1870 N N . VAL A 1 246 ? 3.334 0.877 16.070 1.00 96.75 246 VAL A N 1
ATOM 1871 C CA . VAL A 1 246 ? 2.528 -0.292 15.659 1.00 96.75 246 VAL A CA 1
ATOM 1872 C C . VAL A 1 246 ? 1.027 -0.035 15.842 1.00 96.75 246 VAL A C 1
ATOM 1874 O O . VAL A 1 246 ? 0.228 -0.387 14.979 1.00 96.75 246 VAL A O 1
ATOM 1877 N N . VAL A 1 247 ? 0.620 0.630 16.926 1.00 97.81 247 VAL A N 1
ATOM 1878 C CA . VAL A 1 247 ? -0.782 1.033 17.142 1.00 97.81 247 VAL A CA 1
ATOM 1879 C C . VAL A 1 247 ? -1.244 2.013 16.062 1.00 97.81 247 VAL A C 1
ATOM 1881 O O . VAL A 1 247 ? -2.327 1.847 15.500 1.00 97.81 247 VAL A O 1
ATOM 1884 N N . GLN A 1 248 ? -0.420 3.012 15.727 1.00 97.81 248 GLN A N 1
ATOM 1885 C CA . GLN A 1 248 ? -0.738 3.938 14.641 1.00 97.81 248 GLN A CA 1
ATOM 1886 C C . GLN A 1 248 ? -0.805 3.218 13.287 1.00 97.81 248 GLN A C 1
ATOM 1888 O O . GLN A 1 248 ? -1.752 3.447 12.538 1.00 97.81 248 GLN A O 1
ATOM 1893 N N . HIS A 1 249 ? 0.150 2.328 13.003 1.00 97.31 249 HIS A N 1
ATOM 1894 C CA . HIS A 1 249 ? 0.155 1.480 11.812 1.00 97.31 249 HIS A CA 1
ATOM 1895 C C . HIS A 1 249 ? -1.166 0.714 11.672 1.00 97.31 249 HIS A C 1
ATOM 1897 O O . HIS A 1 249 ? -1.831 0.785 10.640 1.00 97.31 249 HIS A O 1
ATOM 1903 N N . ALA A 1 250 ? -1.596 0.054 12.750 1.00 97.94 250 ALA A N 1
ATOM 1904 C CA . ALA A 1 250 ? -2.844 -0.689 12.769 1.00 97.94 250 ALA A CA 1
ATOM 1905 C C . ALA A 1 250 ? -4.067 0.204 12.519 1.00 97.94 250 ALA A C 1
ATOM 1907 O O . ALA A 1 250 ? -4.939 -0.164 11.734 1.00 97.94 250 ALA A O 1
ATOM 1908 N N . ALA A 1 251 ? -4.127 1.397 13.116 1.00 98.38 251 ALA A N 1
ATOM 1909 C CA . ALA A 1 251 ? -5.215 2.342 12.864 1.00 98.38 251 ALA A CA 1
ATOM 1910 C C . ALA A 1 251 ? -5.238 2.822 11.398 1.00 98.38 251 ALA A C 1
ATOM 1912 O O . ALA A 1 251 ? -6.297 2.897 10.768 1.00 98.38 251 ALA A O 1
ATOM 1913 N N . GLU A 1 252 ? -4.073 3.107 10.819 1.00 98.12 252 GLU A N 1
ATOM 1914 C CA . GLU A 1 252 ? -3.936 3.494 9.413 1.00 98.12 252 GLU A CA 1
ATOM 1915 C C . GLU A 1 252 ? -4.393 2.372 8.463 1.00 98.12 252 GLU A C 1
ATOM 1917 O O . GLU A 1 252 ? -5.191 2.628 7.558 1.00 98.12 252 GLU A O 1
ATOM 1922 N N . CYS A 1 253 ? -3.992 1.123 8.711 1.00 98.25 253 CYS A N 1
ATOM 1923 C CA . CYS A 1 253 ? -4.442 -0.031 7.930 1.00 98.25 253 CYS A CA 1
ATOM 1924 C C . CYS A 1 253 ? -5.951 -0.276 8.070 1.00 98.25 253 CYS A C 1
ATOM 1926 O O . CYS A 1 253 ? -6.662 -0.331 7.066 1.00 98.25 253 CYS A O 1
ATOM 1928 N N . ILE A 1 254 ? -6.478 -0.333 9.298 1.00 98.56 254 ILE A N 1
ATOM 1929 C CA . ILE A 1 254 ? -7.912 -0.564 9.544 1.00 98.56 254 ILE A CA 1
ATOM 1930 C C . ILE A 1 254 ? -8.768 0.521 8.881 1.00 98.56 254 ILE A C 1
ATOM 1932 O O . ILE A 1 254 ? -9.785 0.208 8.257 1.00 98.56 254 ILE A O 1
ATOM 1936 N N . SER A 1 255 ? -8.369 1.793 8.973 1.00 98.62 255 SER A N 1
ATOM 1937 C CA . SER A 1 255 ? -9.119 2.885 8.340 1.00 98.62 255 SER A CA 1
ATOM 1938 C C . SER A 1 255 ? -9.136 2.794 6.815 1.00 98.62 255 SER A C 1
ATOM 1940 O O . SER A 1 255 ? -10.201 2.950 6.216 1.00 98.62 255 SER A O 1
ATOM 1942 N N . GLY A 1 256 ? -7.998 2.490 6.184 1.00 98.44 256 GLY A N 1
ATOM 1943 C CA . GLY A 1 256 ? -7.936 2.294 4.734 1.00 98.44 256 GLY A CA 1
ATOM 1944 C C . GLY A 1 256 ? -8.771 1.105 4.270 1.00 98.44 256 GLY A C 1
ATOM 1945 O O . GLY A 1 256 ? -9.541 1.228 3.316 1.00 98.44 256 GLY A O 1
ATOM 1946 N N . MET A 1 257 ? -8.701 -0.022 4.988 1.00 98.69 257 MET A N 1
ATOM 1947 C CA . MET A 1 257 ? -9.526 -1.198 4.692 1.00 98.69 257 MET A CA 1
ATOM 1948 C C . MET A 1 257 ? -11.010 -0.879 4.852 1.00 98.69 257 MET A C 1
ATOM 1950 O O . MET A 1 257 ? -11.812 -1.303 4.025 1.00 98.69 257 MET A O 1
ATOM 1954 N N . THR A 1 258 ? -11.376 -0.081 5.857 1.00 98.88 258 THR A N 1
ATOM 1955 C CA . THR A 1 258 ? -12.760 0.365 6.058 1.00 98.88 258 THR A CA 1
ATOM 1956 C C . THR A 1 258 ? -13.248 1.188 4.863 1.00 98.88 258 THR A C 1
ATOM 1958 O O . THR A 1 258 ? -14.281 0.854 4.289 1.00 98.88 258 THR A O 1
ATOM 1961 N N . ILE A 1 259 ? -12.490 2.201 4.422 1.00 98.81 259 ILE A N 1
ATOM 1962 C CA . ILE A 1 259 ? -12.829 3.011 3.233 1.00 98.81 259 ILE A CA 1
ATOM 1963 C C . ILE A 1 259 ? -12.988 2.119 1.992 1.00 98.81 259 ILE A C 1
ATOM 1965 O O . ILE A 1 259 ? -13.973 2.230 1.261 1.00 98.81 259 ILE A O 1
ATOM 1969 N N . HIS A 1 260 ? -12.043 1.204 1.777 1.00 98.81 260 HIS A N 1
ATOM 1970 C CA . HIS A 1 260 ? -12.038 0.297 0.632 1.00 98.81 260 HIS A CA 1
ATOM 1971 C C . HIS A 1 260 ? -13.252 -0.647 0.619 1.00 98.81 260 HIS A C 1
ATOM 1973 O O . HIS A 1 260 ? -13.934 -0.779 -0.398 1.00 98.81 260 HIS A O 1
ATOM 1979 N N . GLN A 1 261 ? -13.563 -1.285 1.749 1.00 98.88 261 GLN A N 1
ATOM 1980 C CA . GLN A 1 261 ? -14.682 -2.227 1.832 1.00 98.88 261 GLN A CA 1
ATOM 1981 C C . GLN A 1 261 ? -16.049 -1.535 1.811 1.00 98.88 261 GLN A C 1
ATOM 1983 O O . GLN A 1 261 ? -16.999 -2.100 1.273 1.00 98.88 261 GLN A O 1
ATOM 1988 N N . LEU A 1 262 ? -16.164 -0.301 2.312 1.00 98.81 262 LEU A N 1
ATOM 1989 C CA . LEU A 1 262 ? -17.390 0.490 2.152 1.00 98.81 262 LEU A CA 1
ATOM 1990 C C . LEU A 1 262 ? -17.626 0.904 0.694 1.00 98.81 262 LEU A C 1
ATOM 1992 O O . LEU A 1 262 ? -18.774 1.002 0.265 1.00 98.81 262 LEU A O 1
ATOM 1996 N N . ALA A 1 263 ? -16.563 1.095 -0.093 1.00 98.75 263 ALA A N 1
ATOM 1997 C CA . ALA A 1 263 ? -16.692 1.367 -1.522 1.00 98.75 263 ALA A CA 1
ATOM 1998 C C . ALA A 1 263 ? -17.210 0.153 -2.309 1.00 98.75 263 ALA A C 1
ATOM 2000 O O . ALA A 1 263 ? -18.006 0.322 -3.238 1.00 98.75 263 ALA A O 1
ATOM 2001 N N . LYS A 1 264 ? -16.755 -1.060 -1.954 1.00 98.62 264 LYS A N 1
ATOM 2002 C CA . LYS A 1 264 ? -17.283 -2.334 -2.464 1.00 98.62 264 LYS A CA 1
ATOM 2003 C C . LYS A 1 264 ? -16.853 -3.509 -1.580 1.00 98.62 264 LYS A C 1
ATOM 2005 O O . LYS A 1 264 ? -15.716 -3.975 -1.672 1.00 98.62 264 LYS A O 1
ATOM 2010 N N . ALA A 1 265 ? -17.794 -4.026 -0.797 1.00 98.69 265 ALA A N 1
ATOM 2011 C CA . ALA A 1 265 ? -17.586 -5.175 0.080 1.00 98.69 265 ALA A CA 1
ATOM 2012 C C . ALA A 1 265 ? -17.098 -6.411 -0.695 1.00 98.69 265 ALA A C 1
ATOM 2014 O O . ALA A 1 265 ? -17.583 -6.692 -1.796 1.00 98.69 265 ALA A O 1
ATOM 2015 N N . GLY A 1 266 ? -16.153 -7.157 -0.119 1.00 98.50 266 GLY A N 1
ATOM 2016 C CA . GLY A 1 266 ? -15.569 -8.344 -0.754 1.00 98.50 266 GLY A CA 1
ATOM 2017 C C . GLY A 1 266 ? -14.424 -8.046 -1.719 1.00 98.50 266 GLY A C 1
ATOM 2018 O O . GLY A 1 266 ? -13.881 -8.974 -2.319 1.00 98.50 266 GLY A O 1
ATOM 2019 N N . SER A 1 267 ? -14.045 -6.778 -1.895 1.00 98.50 267 SER A N 1
ATOM 2020 C CA . SER A 1 267 ? -12.936 -6.424 -2.783 1.00 98.50 267 SER A CA 1
ATOM 2021 C C . SER A 1 267 ? -11.593 -6.792 -2.138 1.00 98.50 267 SER A C 1
ATOM 2023 O O . SER A 1 267 ? -11.411 -6.540 -0.944 1.00 98.50 267 SER A O 1
ATOM 2025 N N . PRO A 1 268 ? -10.640 -7.370 -2.889 1.00 98.38 268 PRO A N 1
ATOM 2026 C CA . PRO A 1 268 ? -9.369 -7.828 -2.335 1.00 98.38 268 PRO A CA 1
ATOM 2027 C C . PRO A 1 268 ? -8.508 -6.661 -1.847 1.00 98.38 268 PRO A C 1
ATOM 2029 O O . PRO A 1 268 ? -8.355 -5.662 -2.546 1.00 98.38 268 PRO A O 1
ATOM 2032 N N . ILE A 1 269 ? -7.948 -6.793 -0.646 1.00 98.44 269 ILE A N 1
ATOM 2033 C CA . ILE A 1 269 ? -7.025 -5.817 -0.069 1.00 98.44 269 ILE A CA 1
ATOM 2034 C C . ILE A 1 269 ? -6.027 -6.511 0.859 1.00 98.44 269 ILE A C 1
ATOM 2036 O O . ILE A 1 269 ? -6.377 -7.488 1.521 1.00 98.44 269 ILE A O 1
ATOM 2040 N N . VAL A 1 270 ? -4.800 -6.000 0.904 1.00 97.31 270 VAL A N 1
ATOM 2041 C CA . VAL A 1 270 ? -3.696 -6.529 1.712 1.00 97.31 270 VAL A CA 1
ATOM 2042 C C . VAL A 1 270 ? -3.374 -5.562 2.846 1.00 97.31 270 VAL A C 1
ATOM 2044 O O . VAL A 1 270 ? -3.304 -4.348 2.639 1.00 97.31 270 VAL A O 1
ATOM 2047 N N . TRP A 1 271 ? -3.171 -6.115 4.041 1.00 96.19 271 TRP A N 1
ATOM 2048 C CA . TRP A 1 271 ? -2.535 -5.412 5.149 1.00 96.19 271 TRP A CA 1
ATOM 2049 C C . TRP A 1 271 ? -1.022 -5.463 4.939 1.00 96.19 271 TRP A C 1
ATOM 2051 O O . TRP A 1 271 ? -0.423 -6.526 5.077 1.00 96.19 271 TRP A O 1
ATOM 2061 N N . GLY A 1 272 ? -0.417 -4.334 4.589 1.00 94.06 272 GLY A N 1
ATOM 2062 C CA . GLY A 1 272 ? 1.022 -4.204 4.397 1.00 94.06 272 GLY A CA 1
ATOM 2063 C C . GLY A 1 272 ? 1.575 -3.010 5.168 1.00 94.06 272 GLY A C 1
ATOM 2064 O O . GLY A 1 272 ? 0.846 -2.261 5.822 1.00 94.06 272 GLY A O 1
ATOM 2065 N N . GLY A 1 273 ? 2.884 -2.812 5.080 1.00 92.19 273 GLY A N 1
ATOM 2066 C CA . GLY A 1 273 ? 3.567 -1.734 5.779 1.00 92.19 273 GLY A CA 1
ATOM 2067 C C . GLY A 1 273 ? 5.038 -1.648 5.417 1.00 92.19 273 GLY A C 1
ATOM 2068 O O . GLY A 1 273 ? 5.628 -2.617 4.945 1.00 92.19 273 GLY A O 1
ATOM 2069 N N . ALA A 1 274 ? 5.613 -0.476 5.660 1.00 91.19 274 ALA A N 1
ATOM 2070 C CA . ALA A 1 274 ? 7.060 -0.270 5.669 1.00 91.19 274 ALA A CA 1
ATOM 2071 C C . ALA A 1 274 ? 7.478 0.661 6.828 1.00 91.19 274 ALA A C 1
ATOM 2073 O O . ALA A 1 274 ? 8.182 1.651 6.603 1.00 91.19 274 ALA A O 1
ATOM 2074 N N . PRO A 1 275 ? 6.963 0.450 8.055 1.00 91.06 275 PRO A N 1
ATOM 2075 C CA . PRO A 1 275 ? 7.283 1.312 9.178 1.00 91.06 275 PRO A CA 1
ATOM 2076 C C . PRO A 1 275 ? 8.783 1.277 9.472 1.00 91.06 275 PRO A C 1
ATOM 2078 O O . PRO A 1 275 ? 9.473 0.301 9.212 1.00 91.06 275 PRO A O 1
ATOM 2081 N N . ALA A 1 276 ? 9.310 2.362 10.025 1.00 93.44 276 ALA A N 1
ATOM 2082 C CA . ALA A 1 276 ? 10.735 2.448 10.316 1.00 93.44 276 ALA A CA 1
ATOM 2083 C C . ALA A 1 276 ? 10.999 3.349 11.518 1.00 93.44 276 ALA A C 1
ATOM 2085 O O . ALA A 1 276 ? 10.162 4.164 11.912 1.00 93.44 276 ALA A O 1
ATOM 2086 N N . ILE A 1 277 ? 12.197 3.236 12.087 1.00 94.31 277 ILE A N 1
ATOM 2087 C CA . ILE A 1 277 ? 12.721 4.211 13.049 1.00 94.31 277 ILE A CA 1
ATOM 2088 C C . ILE A 1 277 ? 13.424 5.361 12.316 1.00 94.31 277 ILE A C 1
ATOM 2090 O O . ILE A 1 277 ? 13.997 5.166 11.243 1.00 94.31 277 ILE A O 1
ATOM 2094 N N . MET A 1 278 ? 13.406 6.564 12.893 1.00 94.00 278 MET A N 1
ATOM 2095 C CA . MET A 1 278 ? 14.264 7.664 12.444 1.00 94.00 278 MET A CA 1
ATOM 2096 C C . MET A 1 278 ? 15.615 7.627 13.168 1.00 94.00 278 MET A C 1
ATOM 2098 O O . MET A 1 278 ? 15.672 7.531 14.396 1.00 94.00 278 MET A O 1
ATOM 2102 N N . ASP A 1 279 ? 16.712 7.801 12.433 1.00 93.12 279 ASP A N 1
ATOM 2103 C CA . ASP A 1 279 ? 17.995 8.153 13.040 1.00 93.12 279 ASP A CA 1
ATOM 2104 C C . ASP A 1 279 ? 17.953 9.625 13.479 1.00 93.12 279 ASP A C 1
ATOM 2106 O O . ASP A 1 279 ? 18.084 10.536 12.664 1.00 93.12 279 ASP A O 1
ATOM 2110 N N . MET A 1 280 ? 17.809 9.871 14.783 1.00 90.56 280 MET A N 1
ATOM 2111 C CA . MET A 1 280 ? 17.749 11.228 15.346 1.00 90.56 280 MET A CA 1
ATOM 2112 C C . MET A 1 280 ? 19.041 12.041 15.163 1.00 90.56 280 MET A C 1
ATOM 2114 O O . MET A 1 280 ? 19.013 13.266 15.270 1.00 90.56 280 MET A O 1
ATOM 2118 N N . ARG A 1 281 ? 20.186 11.389 14.921 1.00 93.00 281 ARG A N 1
ATOM 2119 C CA . ARG A 1 281 ? 21.474 12.064 14.711 1.00 93.00 281 ARG A CA 1
ATOM 2120 C C . ARG A 1 281 ? 21.646 12.491 13.260 1.00 93.00 281 ARG A C 1
ATOM 2122 O O . ARG A 1 281 ? 22.145 13.586 13.017 1.00 93.00 281 ARG A O 1
ATOM 2129 N N . GLN A 1 282 ? 21.293 11.618 12.319 1.00 92.88 282 GLN A N 1
ATOM 2130 C CA . GLN A 1 282 ? 21.498 11.865 10.886 1.00 92.88 282 GLN A CA 1
ATOM 2131 C C . GLN A 1 282 ? 20.247 12.372 10.163 1.00 92.88 282 GLN A C 1
ATOM 2133 O O . GLN A 1 282 ? 20.347 12.853 9.038 1.00 92.88 282 GLN A O 1
ATOM 2138 N N . GLY A 1 283 ? 19.077 12.270 10.790 1.00 90.88 283 GLY A N 1
ATOM 2139 C CA . GLY A 1 283 ? 17.794 12.586 10.173 1.00 90.88 283 GLY A CA 1
ATOM 2140 C C . GLY A 1 283 ? 17.410 11.625 9.044 1.00 90.88 283 GLY A C 1
ATOM 2141 O O . GLY A 1 283 ? 16.675 12.017 8.141 1.00 90.88 283 GLY A O 1
ATOM 2142 N N . THR A 1 284 ? 17.937 10.398 9.053 1.00 91.50 284 THR A N 1
ATOM 2143 C CA . THR A 1 284 ? 17.732 9.388 8.003 1.00 91.50 284 THR A CA 1
ATOM 2144 C C . THR A 1 284 ? 16.755 8.297 8.449 1.00 91.50 284 THR A C 1
ATOM 2146 O O . THR A 1 284 ? 16.360 8.232 9.614 1.00 91.50 284 THR A O 1
ATOM 2149 N N . THR A 1 285 ? 16.359 7.431 7.514 1.00 91.44 285 THR A N 1
ATOM 2150 C CA . THR A 1 285 ? 15.459 6.292 7.754 1.00 91.44 285 THR A CA 1
ATOM 2151 C C . THR A 1 285 ? 16.243 4.982 7.623 1.00 91.44 285 THR A C 1
ATOM 2153 O O . THR A 1 285 ? 16.303 4.408 6.531 1.00 91.44 285 THR A O 1
ATOM 2156 N N . PRO A 1 286 ? 16.926 4.515 8.683 1.00 89.88 286 PRO A N 1
ATOM 2157 C CA . PRO A 1 286 ? 17.694 3.276 8.640 1.00 89.88 286 PRO A CA 1
ATOM 2158 C C . PRO A 1 286 ? 16.767 2.052 8.557 1.00 89.88 286 PRO A C 1
ATOM 2160 O O . PRO A 1 286 ? 16.394 1.454 9.565 1.00 89.88 286 PRO A O 1
ATOM 2163 N N . MET A 1 287 ? 16.449 1.628 7.332 1.00 89.81 287 MET A N 1
ATOM 2164 C CA . MET A 1 287 ? 15.641 0.425 7.069 1.00 89.81 287 MET A CA 1
ATOM 2165 C C . MET A 1 287 ? 16.272 -0.860 7.641 1.00 89.81 287 MET A C 1
ATOM 2167 O O . MET A 1 287 ? 15.578 -1.828 7.906 1.00 89.81 287 MET A O 1
ATOM 2171 N N . GLY A 1 288 ? 17.592 -0.870 7.862 1.00 92.50 288 GLY A N 1
ATOM 2172 C CA . GLY A 1 288 ? 18.315 -1.993 8.473 1.00 92.50 288 GLY A CA 1
ATOM 2173 C C . GLY A 1 288 ? 18.472 -1.921 9.997 1.00 92.50 288 GLY A C 1
ATOM 2174 O O . GLY A 1 288 ? 19.235 -2.711 10.552 1.00 92.50 288 GLY A O 1
ATOM 2175 N N . ALA A 1 289 ? 17.842 -0.958 10.678 1.00 94.19 289 ALA A N 1
ATOM 2176 C CA . ALA A 1 289 ? 17.898 -0.864 12.137 1.00 94.19 289 ALA A CA 1
ATOM 2177 C C . ALA A 1 289 ? 17.137 -2.022 12.805 1.00 94.19 289 ALA A C 1
ATOM 2179 O O . ALA A 1 289 ? 16.131 -2.502 12.279 1.00 94.19 289 ALA A O 1
ATOM 2180 N N . ILE A 1 290 ? 17.589 -2.446 13.990 1.00 93.88 290 ILE A N 1
ATOM 2181 C CA . ILE A 1 290 ? 16.932 -3.537 14.726 1.00 93.88 290 ILE A CA 1
ATOM 2182 C C . ILE A 1 290 ? 15.516 -3.144 15.151 1.00 93.88 290 ILE A C 1
ATOM 2184 O O . ILE A 1 290 ? 14.612 -3.967 15.102 1.00 93.88 290 ILE A O 1
ATOM 2188 N N . GLU A 1 291 ? 15.304 -1.877 15.499 1.00 93.88 291 GLU A N 1
ATOM 2189 C CA . GLU A 1 291 ? 13.999 -1.321 15.831 1.00 93.88 291 GLU A CA 1
ATOM 2190 C C . GLU A 1 291 ? 13.029 -1.405 14.649 1.00 93.88 291 GLU A C 1
ATOM 2192 O O . GLU A 1 291 ? 11.882 -1.789 14.852 1.00 93.88 291 GLU A O 1
ATOM 2197 N N . THR A 1 292 ? 13.492 -1.110 13.428 1.00 94.25 292 THR A N 1
ATOM 2198 C CA . THR A 1 292 ? 12.700 -1.272 12.198 1.00 94.25 292 THR A CA 1
ATOM 2199 C C . THR A 1 292 ? 12.296 -2.735 12.021 1.00 94.25 292 THR A C 1
ATOM 2201 O O . THR A 1 292 ? 11.109 -3.037 11.981 1.00 94.25 292 THR A O 1
ATOM 2204 N N . ALA A 1 293 ? 13.260 -3.661 12.076 1.00 93.25 293 ALA A N 1
ATOM 2205 C CA . ALA A 1 293 ? 12.978 -5.095 11.963 1.00 93.25 293 ALA A CA 1
ATOM 2206 C C . ALA A 1 293 ? 12.032 -5.616 13.065 1.00 93.25 293 ALA A C 1
ATOM 2208 O O . ALA A 1 293 ? 11.230 -6.518 12.830 1.00 93.25 293 ALA A O 1
ATOM 2209 N N . MET A 1 294 ? 12.116 -5.060 14.278 1.00 94.00 294 MET A N 1
ATOM 2210 C CA . MET A 1 294 ? 11.205 -5.394 15.371 1.00 94.00 294 MET A CA 1
ATOM 2211 C C . MET A 1 294 ? 9.781 -4.908 15.113 1.00 94.00 294 MET A C 1
ATOM 2213 O O . MET A 1 294 ? 8.862 -5.621 15.501 1.00 94.00 294 MET A O 1
ATOM 2217 N N . ILE A 1 295 ? 9.592 -3.730 14.505 1.00 93.06 295 ILE A N 1
ATOM 2218 C CA . ILE A 1 295 ? 8.265 -3.229 14.118 1.00 93.06 295 ILE A CA 1
ATOM 2219 C C . ILE A 1 295 ? 7.709 -4.073 12.962 1.00 93.06 295 ILE A C 1
ATOM 2221 O O . ILE A 1 295 ? 6.561 -4.504 13.036 1.00 93.06 295 ILE A O 1
ATOM 2225 N N . ASP A 1 296 ? 8.522 -4.372 11.949 1.00 91.44 296 ASP A N 1
ATOM 2226 C CA . ASP A 1 296 ? 8.114 -5.173 10.785 1.00 91.44 296 ASP A CA 1
ATOM 2227 C C . ASP A 1 296 ? 7.657 -6.586 11.173 1.00 91.44 296 ASP A C 1
ATOM 2229 O O . ASP A 1 296 ? 6.756 -7.148 10.564 1.00 91.44 296 ASP A O 1
ATOM 2233 N N . ALA A 1 297 ? 8.214 -7.154 12.245 1.00 91.81 297 ALA A N 1
ATOM 2234 C CA . ALA A 1 297 ? 7.814 -8.462 12.764 1.00 91.81 297 ALA A CA 1
ATOM 2235 C C . ALA A 1 297 ? 6.489 -8.460 13.566 1.00 91.81 297 ALA A C 1
ATOM 2237 O O . ALA A 1 297 ? 6.192 -9.449 14.247 1.00 91.81 297 ALA A O 1
ATOM 2238 N N . THR A 1 298 ? 5.720 -7.363 13.561 1.00 89.12 298 THR A N 1
ATOM 2239 C CA . THR A 1 298 ? 4.476 -7.230 14.349 1.00 89.12 298 THR A CA 1
ATOM 2240 C C . THR A 1 298 ? 3.174 -7.314 13.556 1.00 89.12 298 THR A C 1
ATOM 2242 O O . THR A 1 298 ? 2.125 -7.398 14.202 1.00 89.12 298 THR A O 1
ATOM 2245 N N . TYR A 1 299 ? 3.215 -7.311 12.220 1.00 74.62 299 TYR A N 1
ATOM 2246 C CA . TYR A 1 299 ? 2.028 -7.326 11.357 1.00 74.62 299 TYR A CA 1
ATOM 2247 C C . TYR A 1 299 ? 2.108 -8.370 10.241 1.00 74.62 299 TYR A C 1
ATOM 2249 O O . TYR A 1 299 ? 3.233 -8.784 9.884 1.00 74.62 299 TYR A O 1
#

pLDDT: mean 96.06, std 3.61, range [66.94, 98.88]

Secondary structure (DSSP, 8-state):
-------S-HHHHHHHHHHHHHHHHTT-EEE--HHHHHHHHHTT-EEETTTTEEE--HHHHHHHHTTS-S-EEEE-TTS-EEEEESTT-------S-B-EEE-TTT--EEE--HHHHHHHHHHHHH-TT--SEE--B--TTS-GGGHHHHHHHHHHHH--S-EEEE---HHHHHHHHHHHHHHHTSHHHHHHS--EEEEE--BTTTEE-HHHHHHHHHHHHHTPPEEEEE--EETTTB-SSHHHHHHHHHHHHHHHHHHHHHHSTT--EEEEE--EE-BTTTTB--TT-HHHHHHHTT-